Protein 3D6W (pdb70)

Sequence (214 aa):
GKSVVTLKTTDGWIPVPFSKVYLEAKDKKTYVNAEELTGTHKYSLQEFEYLLPKDSFIRCHRSFIVNVNHIKAIYPDTHSTFLLSDNGERVPVSQSYASYFRKLLGFKSVVTLKTTDGWIPVPFSKVYLEAKDKKTYVNAEELTGTHKYSLQEFEYLLPKDSFIRCHRSFIVNVNHIKAIYPDTHSTFLLSDNGERVPVSQSYASYFRKLLGFG

Foldseek 3Di:
DDFWDWFDDPPGIDTDGLLQWKWFCDPNWIWIDGNPDIGTDHDDVVVCVVVRDPLFWDDQDNTIIHGPVQFDDWAPPDPQWIWTFRVGDIDIRGSVRHVVVCVSVPD/DFWDWFADDVGIDTDGPVQWKWFDDDQWIWIDGDVDIGTDNDDPVRVVVVDDPLFWDDQDNTIIDGPVQFPDWAAPDPQWIWTFNVGDIDIRDSVRSVVVCVSVPDD

Organism: Bacillus cereus (strain ATCC 10987 / NRS 248) (NCBI:txid222523)

B-factor: mean 61.03, std 7.98, range [25.61, 90.68]

Structure (mmCIF, N/CA/C/O backbone):
data_3D6W
#
_entry.id   3D6W
#
_cell.length_a   88.784
_cell.length_b   88.784
_cell.length_c 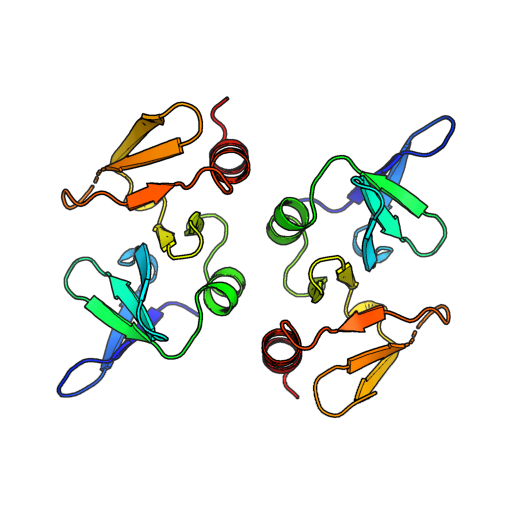  74.425
_cell.angle_alpha   90.000
_cell.angle_beta   90.000
_cell.angle_gamma   90.000
#
_symmetry.space_group_name_H-M   'P 42 2 2'
#
loop_
_entity.id
_entity.type
_entity.pdbx_description
1 polymer 'Methyl-accepting/DNA response regulator'
2 non-polymer 'MAGNESIUM ION'
3 non-polymer 1,2-ETHANEDIOL
4 non-polymer 'FORMIC ACID'
5 water water
#
loop_
_atom_site.group_PDB
_atom_site.id
_atom_site.type_symbol
_atom_site.label_atom_id
_atom_site.label_alt_id
_atom_site.label_comp_id
_atom_site.label_asym_id
_atom_site.label_entity_id
_atom_site.label_seq_id
_atom_site.pdbx_PDB_ins_code
_atom_site.Cartn_x
_atom_site.Cartn_y
_atom_site.Cartn_z
_atom_site.occupancy
_atom_site.B_iso_or_equiv
_atom_site.auth_seq_id
_atom_site.auth_comp_id
_atom_site.auth_asym_id
_atom_site.auth_atom_id
_atom_site.pdbx_PDB_model_num
ATOM 1 N N . GLY A 1 1 ? -3.414 46.102 27.734 1.00 47.41 106 GLY A N 1
ATOM 2 C CA . GLY A 1 1 ? -3.122 45.539 26.359 1.00 47.11 106 GLY A CA 1
ATOM 3 C C . GLY A 1 1 ? -4.177 45.907 25.333 1.00 47.07 106 GLY A C 1
ATOM 4 O O . GLY A 1 1 ? -4.078 46.946 24.671 1.00 46.94 106 GLY A O 1
ATOM 5 N N . LYS A 1 2 ? -5.171 45.030 25.198 1.00 46.92 107 LYS A N 1
ATOM 6 C CA . LYS A 1 2 ? -6.274 45.185 24.253 1.00 46.81 107 LYS A CA 1
ATOM 7 C C . LYS A 1 2 ? -7.559 44.609 24.888 1.00 46.36 107 LYS A C 1
ATOM 8 O O . LYS A 1 2 ? -7.467 43.735 25.759 1.00 45.55 107 LYS A O 1
ATOM 14 N N . SER A 1 3 ? -8.737 45.114 24.499 1.00 45.40 108 SER A N 1
ATOM 15 C CA . SER A 1 3 ? -9.967 44.730 25.214 1.00 45.73 108 SER A CA 1
ATOM 16 C C . SER A 1 3 ? -11.200 44.568 24.362 1.00 44.97 108 SER A C 1
ATOM 17 O O . SER A 1 3 ? -12.250 44.270 24.886 1.00 43.15 108 SER A O 1
ATOM 20 N N . VAL A 1 4 ? -11.058 44.781 23.063 1.00 46.52 109 VAL A N 1
ATOM 21 C CA . VAL A 1 4 ? -12.119 44.569 22.084 1.00 47.84 109 VAL A CA 1
ATOM 22 C C . VAL A 1 4 ? -11.586 43.824 20.877 1.00 49.90 109 VAL A C 1
ATOM 23 O O . VAL A 1 4 ? -10.415 43.942 20.536 1.00 49.02 109 VAL A O 1
ATOM 27 N N . VAL A 1 5 ? -12.464 43.017 20.284 1.00 52.98 110 VAL A N 1
ATOM 28 C CA . VAL A 1 5 ? -12.249 42.400 18.975 1.00 55.45 110 VAL A CA 1
ATOM 29 C C . VAL A 1 5 ? -13.255 43.030 17.995 1.00 56.86 110 VAL A C 1
ATOM 30 O O . VAL A 1 5 ? -14.440 43.149 18.318 1.00 57.09 110 VAL A O 1
ATOM 34 N N . THR A 1 6 ? -12.765 43.452 16.823 1.00 58.87 111 THR A N 1
ATOM 35 C CA . THR A 1 6 ? -13.605 44.066 15.788 1.00 59.55 111 THR A CA 1
ATOM 36 C C . THR A 1 6 ? -14.006 42.974 14.818 1.00 61.76 111 THR A C 1
ATOM 37 O O . THR A 1 6 ? -13.162 42.393 14.144 1.00 61.58 111 THR A O 1
ATOM 41 N N . LEU A 1 7 ? -15.294 42.628 14.861 1.00 63.99 112 LEU A N 1
ATOM 42 C CA . LEU A 1 7 ? -15.895 41.687 13.919 1.00 65.67 112 LEU A CA 1
ATOM 43 C C . LEU A 1 7 ? -16.368 42.441 12.667 1.00 66.61 112 LEU A C 1
ATOM 44 O O . LEU A 1 7 ? -16.939 43.524 12.751 1.00 67.07 112 LEU A O 1
ATOM 49 N N . LYS A 1 8 ? -16.166 41.836 11.506 1.00 68.76 113 LYS A N 1
ATOM 50 C CA . LYS A 1 8 ? -16.680 42.380 10.243 1.00 69.47 113 LYS A CA 1
ATOM 51 C C . LYS A 1 8 ? -18.103 41.907 10.060 1.00 70.09 113 LYS A C 1
ATOM 52 O O . LYS A 1 8 ? -18.347 40.694 10.082 1.00 69.59 113 LYS A O 1
ATOM 58 N N . THR A 1 9 ? -19.034 42.866 9.948 1.00 71.30 114 THR A N 1
ATOM 59 C CA . THR A 1 9 ? -20.416 42.587 9.508 1.00 72.31 114 THR A CA 1
ATOM 60 C C . THR A 1 9 ? -20.616 42.985 8.048 1.00 72.69 114 THR A C 1
ATOM 61 O O . THR A 1 9 ? -19.697 43.484 7.396 1.00 72.53 114 THR A O 1
ATOM 65 N N . THR A 1 10 ? -21.825 42.727 7.546 1.00 73.43 115 THR A N 1
ATOM 66 C CA . THR A 1 10 ? -22.161 42.914 6.126 1.00 73.47 115 THR A CA 1
ATOM 67 C C . THR A 1 10 ? -21.839 44.354 5.638 1.00 73.38 115 THR A C 1
ATOM 68 O O . THR A 1 10 ? -21.174 44.550 4.599 1.00 72.70 115 THR A O 1
ATOM 72 N N . ASP A 1 11 ? -22.248 45.341 6.434 1.00 73.21 116 ASP A N 1
ATOM 73 C CA . ASP A 1 11 ? -22.094 46.754 6.059 1.00 73.27 116 ASP A CA 1
ATOM 74 C C . ASP A 1 11 ? -20.968 47.486 6.829 1.00 73.41 116 ASP A C 1
ATOM 75 O O . ASP A 1 11 ? -20.279 48.348 6.242 1.00 73.86 116 ASP A O 1
ATOM 80 N N . GLY A 1 12 ? -20.777 47.148 8.118 1.00 72.48 117 GLY A N 1
ATOM 81 C CA . GLY A 1 12 ? -19.792 47.843 8.984 1.00 71.07 117 GLY A CA 1
ATOM 82 C C . GLY A 1 12 ? -19.007 46.880 9.851 1.00 70.00 117 GLY A C 1
ATOM 83 O O . GLY A 1 12 ? -19.016 45.682 9.595 1.00 71.63 117 GLY A O 1
ATOM 84 N N . TRP A 1 13 ? -18.304 47.400 10.853 1.00 68.05 118 TRP A N 1
ATOM 85 C CA . TRP A 1 13 ? -17.557 46.562 11.841 1.00 66.68 118 TRP A CA 1
ATOM 86 C C . TRP A 1 13 ? -18.007 46.884 13.261 1.00 65.08 118 TRP A C 1
ATOM 87 O O . TRP A 1 13 ? -18.280 48.050 13.606 1.00 64.47 118 TRP A O 1
ATOM 98 N N . ILE A 1 14 ? -18.024 45.862 14.098 1.00 63.48 119 ILE A N 1
ATOM 99 C CA . ILE A 1 14 ? -18.594 45.986 15.416 1.00 62.69 119 ILE A CA 1
ATOM 100 C C . ILE A 1 14 ? -17.526 45.612 16.442 1.00 62.71 119 ILE A C 1
ATOM 101 O O . ILE A 1 14 ? -17.085 44.463 16.481 1.00 62.94 119 ILE A O 1
ATOM 106 N N . PRO A 1 15 ? -17.055 46.604 17.238 1.00 62.46 120 PRO A N 1
ATOM 107 C CA . PRO A 1 15 ? -16.190 46.303 18.381 1.00 62.34 120 PRO A CA 1
ATOM 108 C C . PRO A 1 15 ? -16.956 45.561 19.472 1.00 62.33 120 PRO A C 1
ATOM 109 O O . PRO A 1 15 ? -18.029 45.984 19.877 1.00 62.62 120 PRO A O 1
ATOM 113 N N . VAL A 1 16 ? -16.411 44.424 19.895 1.00 62.70 121 VAL A N 1
ATOM 114 C CA . VAL A 1 16 ? -17.012 43.575 20.936 1.00 62.00 121 VAL A CA 1
ATOM 115 C C . VAL A 1 16 ? -15.947 43.416 22.050 1.00 61.36 121 VAL A C 1
ATOM 116 O O . VAL A 1 16 ? -14.801 43.160 21.741 1.00 62.57 121 VAL A O 1
ATOM 120 N N . PRO A 1 17 ? -16.306 43.598 23.322 1.00 60.41 122 PRO A N 1
ATOM 121 C CA . PRO A 1 17 ? -15.359 43.341 24.392 1.00 60.25 122 PRO A CA 1
ATOM 122 C C . PRO A 1 17 ? -14.991 41.878 24.466 1.00 59.48 122 PRO A C 1
ATOM 123 O O . PRO A 1 17 ? -15.821 41.028 24.158 1.00 60.87 122 PRO A O 1
ATOM 127 N N . PHE A 1 18 ? -13.779 41.575 24.878 1.00 59.09 123 PHE A N 1
ATOM 128 C CA . PHE A 1 18 ? -13.352 40.180 25.028 1.00 60.00 123 PHE A CA 1
ATOM 129 C C . PHE A 1 18 ? -14.331 39.371 25.874 1.00 59.66 123 PHE A C 1
ATOM 130 O O . PHE A 1 18 ? -14.580 38.201 25.601 1.00 59.27 123 PHE A O 1
ATOM 138 N N . SER A 1 19 ? -14.896 40.028 26.881 1.00 59.39 124 SER A N 1
ATOM 139 C CA . SER A 1 19 ? -15.812 39.400 27.822 1.00 59.03 124 SER A CA 1
ATOM 140 C C . SER A 1 19 ? -17.096 38.837 27.165 1.00 58.26 124 SER A C 1
ATOM 141 O O . SER A 1 19 ? -17.719 37.937 27.703 1.00 59.05 124 SER A O 1
ATOM 144 N N . LYS A 1 20 ? -17.461 39.376 26.003 1.00 57.56 125 LYS A N 1
ATOM 145 C CA . LYS A 1 20 ? -18.622 38.984 25.271 1.00 56.87 125 LYS A CA 1
ATOM 146 C C . LYS A 1 20 ? -18.322 37.990 24.151 1.00 55.79 125 LYS A C 1
ATOM 147 O O . LYS A 1 20 ? -19.242 37.475 23.489 1.00 55.89 125 LYS A O 1
ATOM 153 N N . VAL A 1 21 ? -17.050 37.681 23.943 1.00 54.46 126 VAL A N 1
ATOM 154 C CA . VAL A 1 21 ? -16.674 36.623 22.977 1.00 52.57 126 VAL A CA 1
ATOM 155 C C . VAL A 1 21 ? -16.825 35.242 23.636 1.00 50.97 126 VAL A C 1
ATOM 156 O O . VAL A 1 21 ? -16.201 34.987 24.690 1.00 52.54 126 VAL A O 1
ATOM 168 N N . TYR A 1 23 ? -16.635 32.091 21.739 1.00 47.88 128 TYR A N 1
ATOM 169 C CA . TYR A 1 23 ? -15.674 31.233 21.061 1.00 49.56 128 TYR A CA 1
ATOM 170 C C . TYR A 1 23 ? -15.268 31.816 19.681 1.00 50.94 128 TYR A C 1
ATOM 171 O O . TYR A 1 23 ? -15.856 32.791 19.174 1.00 51.25 128 TYR A O 1
ATOM 180 N N . LEU A 1 24 ? -14.183 31.287 19.141 1.00 51.88 129 LEU A N 1
ATOM 181 C CA . LEU A 1 24 ? -13.715 31.663 17.815 1.00 52.72 129 LEU A CA 1
ATOM 182 C C . LEU A 1 24 ? -13.626 30.362 17.061 1.00 55.11 129 LEU A C 1
ATOM 183 O O . LEU A 1 24 ? -13.285 29.325 17.648 1.00 55.39 129 LEU A O 1
ATOM 188 N N . GLU A 1 25 ? -13.973 30.400 15.778 1.00 57.81 130 GLU A N 1
ATOM 189 C CA . GLU A 1 25 ? -13.945 29.200 14.949 1.00 59.82 130 GLU A CA 1
ATOM 190 C C . GLU A 1 25 ? -13.242 29.431 13.614 1.00 60.44 130 GLU A C 1
ATOM 191 O O . GLU A 1 25 ? -13.604 30.367 12.875 1.00 59.87 130 GLU A O 1
ATOM 197 N N . ALA A 1 26 ? -12.258 28.568 13.317 1.00 61.72 131 ALA A N 1
ATOM 198 C CA . ALA A 1 26 ? -11.662 28.483 11.973 1.00 62.89 131 ALA A CA 1
ATOM 199 C C . ALA A 1 26 ? -12.565 27.603 11.100 1.00 65.56 131 ALA A C 1
ATOM 200 O O . ALA A 1 26 ? -12.829 26.429 11.378 1.00 65.20 131 ALA A O 1
ATOM 202 N N . LYS A 1 27 ? -13.063 28.199 10.044 1.00 69.29 132 LYS A N 1
ATOM 203 C CA . LYS A 1 27 ? -14.038 27.541 9.191 1.00 72.27 132 LYS A CA 1
ATOM 204 C C . LYS A 1 27 ? -13.991 28.167 7.813 1.00 74.02 132 LYS A C 1
ATOM 205 O O . LYS A 1 27 ? -13.931 29.384 7.675 1.00 74.45 132 LYS A O 1
ATOM 211 N N . ASP A 1 28 ? -14.003 27.317 6.792 1.00 76.84 133 ASP A N 1
ATOM 212 C CA . ASP A 1 28 ? -14.027 27.772 5.401 1.00 77.59 133 ASP A CA 1
ATOM 213 C C . ASP A 1 28 ? -12.925 28.857 5.134 1.00 77.95 133 ASP A C 1
ATOM 214 O O . ASP A 1 28 ? -13.183 29.840 4.426 1.00 78.11 133 ASP A O 1
ATOM 219 N N . LYS A 1 29 ? -11.732 28.666 5.747 1.00 77.54 134 LYS A N 1
ATOM 220 C CA . LYS A 1 29 ? -10.512 29.518 5.589 1.00 76.82 134 LYS A CA 1
ATOM 221 C C . LYS A 1 29 ? -10.553 30.922 6.239 1.00 76.10 134 LYS A C 1
ATOM 222 O O . LYS A 1 29 ? -9.676 31.767 5.982 1.00 75.77 134 LYS A O 1
ATOM 228 N N . LYS A 1 30 ? -11.545 31.145 7.103 1.00 74.77 135 LYS A N 1
ATOM 229 C CA . LYS A 1 30 ? -11.693 32.419 7.841 1.00 73.86 135 LYS A CA 1
ATOM 230 C C . LYS A 1 30 ? -11.796 32.163 9.320 1.00 70.12 135 LYS A C 1
ATOM 231 O O . LYS A 1 30 ? -12.089 31.054 9.732 1.00 69.63 135 LYS A O 1
ATOM 237 N N . THR A 1 31 ? -11.594 33.207 10.111 1.00 66.89 136 THR A N 1
ATOM 238 C CA . THR A 1 31 ? -11.893 33.163 11.549 1.00 65.08 136 THR A CA 1
ATOM 239 C C . THR A 1 31 ? -13.220 33.811 11.855 1.00 63.67 136 THR A C 1
ATOM 240 O O . THR A 1 31 ? -13.442 34.948 11.517 1.00 62.84 136 THR A O 1
ATOM 244 N N . TYR A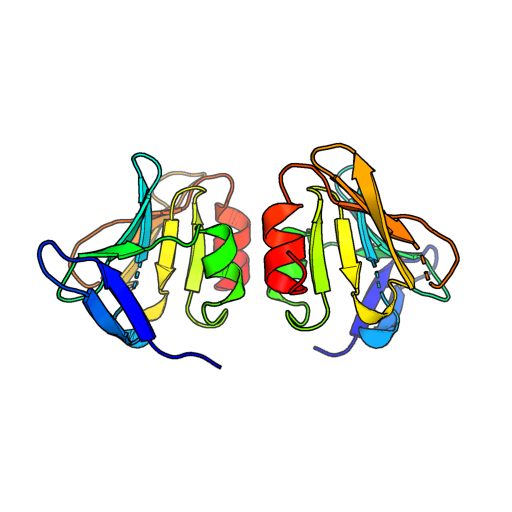 1 32 ? -14.094 33.071 12.517 1.00 62.97 137 TYR A N 1
ATOM 245 C CA . TYR A 1 32 ? -15.375 33.591 12.932 1.00 62.51 137 TYR A CA 1
ATOM 246 C C . TYR A 1 32 ? -15.293 33.820 14.416 1.00 61.62 137 TYR A C 1
ATOM 247 O O . TYR A 1 32 ? -14.985 32.920 15.157 1.00 59.82 137 TYR A O 1
ATOM 256 N N . VAL A 1 33 ? -15.552 35.053 14.816 1.00 61.66 138 VAL A N 1
ATOM 257 C CA . VAL A 1 33 ? -15.658 35.444 16.205 1.00 61.87 138 VAL A CA 1
ATOM 258 C C . VAL A 1 33 ? -17.151 35.415 16.578 1.00 62.05 138 VAL A C 1
ATOM 259 O O . VAL A 1 33 ? -17.957 36.188 16.059 1.00 61.79 138 VAL A O 1
ATOM 263 N N . ASN A 1 34 ? -17.497 34.469 17.451 1.00 62.63 139 ASN A N 1
ATOM 264 C CA . ASN A 1 34 ? -18.843 34.272 17.968 1.00 62.74 139 ASN A CA 1
ATOM 265 C C . ASN A 1 34 ? -19.034 34.955 19.334 1.00 63.11 139 ASN A C 1
ATOM 266 O O . ASN A 1 34 ? -18.592 34.446 20.374 1.00 62.77 139 ASN A O 1
ATOM 271 N N . ALA A 1 35 ? -19.694 36.106 19.302 1.00 63.82 140 ALA A N 1
ATOM 272 C CA . ALA A 1 35 ? -19.983 36.927 20.474 1.00 64.45 140 ALA A CA 1
ATOM 273 C C . ALA A 1 35 ? -21.436 36.713 20.877 1.00 66.13 140 ALA A C 1
ATOM 274 O O . ALA A 1 35 ? -22.229 36.105 20.157 1.00 65.78 140 ALA A O 1
ATOM 276 N N . GLU A 1 36 ? -21.795 37.194 22.050 1.00 68.62 141 GLU A N 1
ATOM 277 C CA . GLU A 1 36 ? -23.081 36.813 22.627 1.00 71.28 141 GLU A CA 1
ATOM 278 C C . GLU A 1 36 ? -24.264 37.179 21.727 1.00 72.31 141 GLU A C 1
ATOM 279 O O . GLU A 1 36 ? -25.229 36.416 21.623 1.00 72.56 141 GLU A O 1
ATOM 285 N N . GLU A 1 37 ? -24.176 38.350 21.095 1.00 73.72 142 GLU A N 1
ATOM 286 C CA . GLU A 1 37 ? -25.256 38.902 20.300 1.00 74.69 142 GLU A CA 1
ATOM 287 C C . GLU A 1 37 ? -24.968 38.923 18.809 1.00 73.94 142 GLU A C 1
ATOM 288 O O . GLU A 1 37 ? -25.870 39.226 18.044 1.00 74.01 142 GLU A O 1
ATOM 294 N N . LEU A 1 38 ? -23.731 38.686 18.375 1.00 73.06 143 LEU A N 1
ATOM 295 C CA . LEU A 1 38 ? -23.468 38.604 16.936 1.00 72.61 143 LEU A CA 1
ATOM 296 C C . LEU A 1 38 ? -22.227 37.794 16.586 1.00 71.39 143 LEU A C 1
ATOM 297 O O . LEU A 1 38 ? -21.450 37.416 17.461 1.00 70.69 143 LEU A O 1
ATOM 302 N N . THR A 1 39 ? -22.104 37.494 15.295 1.00 69.92 144 THR A N 1
ATOM 303 C CA . THR A 1 39 ? -20.996 36.762 14.757 1.00 69.17 144 THR A CA 1
ATOM 304 C C . THR A 1 39 ? -20.404 37.501 13.595 1.00 67.93 144 THR A C 1
ATOM 305 O O . THR A 1 39 ? -21.063 38.201 12.878 1.00 67.20 144 THR A O 1
ATOM 309 N N . GLY A 1 40 ? -19.109 37.374 13.441 1.00 67.61 145 GLY A N 1
ATOM 310 C CA . GLY A 1 40 ? -18.450 38.155 12.439 1.00 67.41 145 GLY A CA 1
ATOM 311 C C . GLY A 1 40 ? -17.090 37.590 12.170 1.00 66.88 145 GLY A C 1
ATOM 312 O O . GLY A 1 40 ? -16.639 36.670 12.816 1.00 67.02 145 GLY A O 1
ATOM 313 N N . THR A 1 41 ? -16.441 38.197 11.209 1.00 66.71 146 THR A N 1
ATOM 314 C CA . THR A 1 41 ? -15.244 37.685 10.614 1.00 66.20 146 THR A CA 1
ATOM 315 C C . THR A 1 41 ? -14.079 38.538 11.166 1.00 65.32 146 THR A C 1
ATOM 316 O O . THR A 1 41 ? -14.253 39.725 11.501 1.00 64.33 146 THR A O 1
ATOM 320 N N . HIS A 1 42 ? -12.924 37.902 11.318 1.00 64.06 147 HIS A N 1
ATOM 321 C CA . HIS A 1 42 ? -11.723 38.584 11.690 1.00 63.72 147 HIS A CA 1
ATOM 322 C C . HIS A 1 42 ? -10.599 38.078 10.825 1.00 64.21 147 HIS A C 1
ATOM 323 O O . HIS A 1 42 ? -10.583 36.908 10.461 1.00 64.45 147 HIS A O 1
ATOM 330 N N . LYS A 1 43 ? -9.637 38.948 10.534 1.00 64.61 148 LYS A N 1
ATOM 331 C CA . LYS A 1 43 ? -8.513 38.581 9.688 1.00 65.27 148 LYS A CA 1
ATOM 332 C C . LYS A 1 43 ? -7.419 37.763 10.375 1.00 64.45 148 LYS A C 1
ATOM 333 O O . LYS A 1 43 ? -6.608 37.136 9.710 1.00 64.94 148 LYS A O 1
ATOM 339 N N . TYR A 1 44 ? -7.359 37.765 11.694 1.00 64.49 149 TYR A N 1
ATOM 340 C CA . TYR A 1 44 ? -6.292 37.035 12.387 1.00 63.96 149 TYR A CA 1
ATOM 341 C C . TYR A 1 44 ? -6.623 35.581 12.476 1.00 62.69 149 TYR A C 1
ATOM 342 O O . TYR A 1 44 ? -7.781 35.206 12.512 1.00 62.31 149 TYR A O 1
ATOM 351 N N . SER A 1 45 ? -5.580 34.766 12.551 1.00 61.92 150 SER A N 1
ATOM 352 C CA . SER A 1 45 ? -5.718 33.320 12.580 1.00 61.21 150 SER A CA 1
ATOM 353 C C . SER A 1 45 ? -5.910 32.966 14.035 1.00 60.89 150 SER A C 1
ATOM 354 O O . SER A 1 45 ? -5.765 33.817 14.906 1.00 60.84 150 SER A O 1
ATOM 357 N N . LEU A 1 46 ? -6.241 31.710 14.294 1.00 60.97 151 LEU A N 1
ATOM 358 C CA . LEU A 1 46 ? -6.426 31.228 15.652 1.00 60.86 151 LEU A CA 1
ATOM 359 C C . LEU A 1 46 ? -5.108 31.226 16.395 1.00 61.40 151 LEU A C 1
ATOM 360 O O . LEU A 1 46 ? -5.046 31.396 17.627 1.00 61.30 151 LEU A O 1
ATOM 365 N N . GLN A 1 47 ? -4.037 31.061 15.632 1.00 62.21 152 GLN A N 1
ATOM 366 C CA . GLN A 1 47 ? -2.701 31.132 16.192 1.00 61.91 152 GLN A CA 1
ATOM 367 C C . GLN A 1 47 ? -2.410 32.553 16.709 1.00 61.17 152 GLN A C 1
ATOM 368 O O . GLN A 1 47 ? -1.915 32.726 17.833 1.00 59.89 152 GLN A O 1
ATOM 374 N N . GLU A 1 48 ? -2.731 33.560 15.894 1.00 61.05 153 GLU A N 1
ATOM 375 C CA . GLU A 1 48 ? -2.575 34.950 16.300 1.00 61.50 153 GLU A CA 1
ATOM 376 C C . GLU A 1 48 ? -3.455 35.319 17.491 1.00 60.76 153 GLU A C 1
ATOM 377 O O . GLU A 1 48 ? -2.986 35.927 18.458 1.00 60.41 153 GLU A O 1
ATOM 383 N N . PHE A 1 49 ? -4.719 34.943 17.442 1.00 60.08 154 PHE A N 1
ATOM 384 C CA . PHE A 1 49 ? -5.592 35.133 18.596 1.00 59.74 154 PHE A CA 1
ATOM 385 C C . PHE A 1 49 ? -5.080 34.464 19.874 1.00 59.52 154 PHE A C 1
ATOM 386 O O . PHE A 1 49 ? -5.273 34.997 20.948 1.00 59.32 154 PHE A O 1
ATOM 394 N N . GLU A 1 50 ? -4.438 33.309 19.785 1.00 59.90 155 GLU A N 1
ATOM 395 C CA . GLU A 1 50 ? -3.891 32.692 20.993 1.00 60.98 155 GLU A CA 1
ATOM 396 C C . GLU A 1 50 ? -2.847 33.566 21.696 1.00 60.69 155 GLU A C 1
ATOM 397 O O . GLU A 1 50 ? -2.687 33.525 22.913 1.00 61.09 155 GLU A O 1
ATOM 403 N N . TYR A 1 51 ? -2.100 34.319 20.908 1.00 60.43 156 TYR A N 1
ATOM 404 C CA . TYR A 1 51 ? -1.147 35.239 21.431 1.00 59.53 156 TYR A CA 1
ATOM 405 C C . TYR A 1 51 ? -1.873 36.419 22.104 1.00 58.87 156 TYR A C 1
ATOM 406 O O . TYR A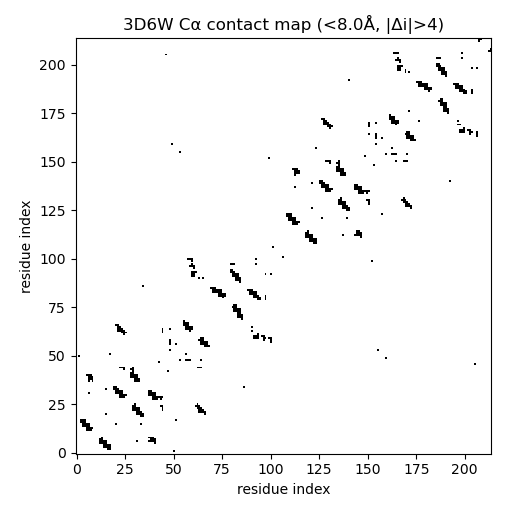 1 51 ? -1.497 36.853 23.180 1.00 57.91 156 TYR A O 1
ATOM 415 N N . LEU A 1 52 ? -2.928 36.927 21.484 1.00 59.17 157 LEU A N 1
ATOM 416 C CA . LEU A 1 52 ? -3.469 38.211 21.913 1.00 59.78 157 LEU A CA 1
ATOM 417 C C . LEU A 1 52 ? -4.591 38.163 22.951 1.00 58.88 157 LEU A C 1
ATOM 418 O O . LEU A 1 52 ? -4.808 39.121 23.689 1.00 58.40 157 LEU A O 1
ATOM 423 N N . LEU A 1 53 ? -5.255 37.025 23.034 1.00 58.60 158 LEU A N 1
ATOM 424 C CA . LEU A 1 53 ? -6.360 36.850 23.928 1.00 58.14 158 LEU A CA 1
ATOM 425 C C . LEU A 1 53 ? -5.816 36.464 25.279 1.00 58.30 158 LEU A C 1
ATOM 426 O O . LEU A 1 53 ? -4.794 35.750 25.362 1.00 58.20 158 LEU A O 1
ATOM 431 N N . PRO A 1 54 ? -6.464 36.963 26.348 1.00 58.29 159 PRO A N 1
ATOM 432 C CA . PRO A 1 54 ? -6.008 36.686 27.722 1.00 58.90 159 PRO A CA 1
ATOM 433 C C . PRO A 1 54 ? -6.029 35.202 28.076 1.00 59.86 159 PRO A C 1
ATOM 434 O O . PRO A 1 54 ? -7.042 34.531 27.929 1.00 60.64 159 PRO A O 1
ATOM 438 N N . LYS A 1 55 ? -4.902 34.698 28.537 1.00 61.50 160 LYS A N 1
ATOM 439 C CA . LYS A 1 55 ? -4.705 33.267 28.684 1.00 63.14 160 LYS A CA 1
ATOM 440 C C . LYS A 1 55 ? -5.491 32.742 29.909 1.00 62.48 160 LYS A C 1
ATOM 441 O O . LYS A 1 55 ? -5.724 31.537 30.039 1.00 62.64 160 LYS A O 1
ATOM 447 N N . ASP A 1 56 ? -5.972 33.653 30.754 1.00 62.23 161 ASP A N 1
ATOM 448 C CA . ASP A 1 56 ? -6.820 33.272 31.900 1.00 62.66 161 ASP A CA 1
ATOM 449 C C . ASP A 1 56 ? -8.286 32.924 31.528 1.00 62.28 161 ASP A C 1
ATOM 450 O O . ASP A 1 56 ? -9.004 32.312 32.320 1.00 62.43 161 ASP A O 1
ATOM 455 N N . SER A 1 57 ? -8.701 33.304 30.319 1.00 61.57 162 SER A N 1
ATOM 456 C CA . SER A 1 57 ? -10.084 33.188 29.870 1.00 60.88 162 SER A CA 1
ATOM 457 C C . SER A 1 57 ? -10.259 32.343 28.635 1.00 59.81 162 SER A C 1
ATOM 458 O O . SER A 1 57 ? -11.243 31.649 28.501 1.00 59.87 162 SER A O 1
ATOM 461 N N . PHE A 1 58 ? -9.303 32.437 27.722 1.00 59.09 163 PHE A N 1
ATOM 462 C CA . PHE A 1 58 ? -9.379 31.813 26.399 1.00 58.06 163 PHE A CA 1
ATOM 463 C C . PHE A 1 58 ? -8.452 30.610 26.317 1.00 57.54 163 PHE A C 1
ATOM 464 O O . PHE A 1 58 ? -7.371 30.640 26.831 1.00 56.74 163 PHE A O 1
ATOM 472 N N . ILE A 1 59 ? -8.926 29.516 25.717 1.00 58.38 164 ILE A N 1
ATOM 473 C CA . ILE A 1 59 ? -8.101 28.330 25.484 1.00 58.40 164 ILE A CA 1
ATOM 474 C C . ILE A 1 59 ? -8.378 27.708 24.119 1.00 57.04 164 ILE A C 1
ATOM 475 O O . ILE A 1 59 ? -9.503 27.433 23.783 1.00 57.12 164 ILE A O 1
ATOM 480 N N . ARG A 1 60 ? -7.331 27.507 23.334 1.00 56.09 165 ARG A N 1
ATOM 481 C CA . ARG A 1 60 ? -7.365 26.596 22.210 1.00 55.43 165 ARG A CA 1
ATOM 482 C C . ARG A 1 60 ? -7.704 25.167 22.655 1.00 55.43 165 ARG A C 1
ATOM 483 O O . ARG A 1 60 ? -6.964 24.531 23.401 1.00 54.84 165 ARG A O 1
ATOM 491 N N . CYS A 1 61 ? -8.839 24.669 22.157 1.00 55.76 166 CYS A N 1
ATOM 492 C CA . CYS A 1 61 ? -9.343 23.361 22.541 1.00 55.48 166 CYS A CA 1
ATOM 493 C C . CYS A 1 61 ? -9.510 22.395 21.380 1.00 55.23 166 CYS A C 1
ATOM 494 O O . CYS A 1 61 ? -9.906 21.259 21.574 1.00 55.26 166 CYS A O 1
ATOM 497 N N . HIS A 1 62 ? -9.165 22.841 20.182 1.00 55.99 167 HIS A N 1
ATOM 498 C CA . HIS A 1 62 ? -9.402 22.100 18.952 1.00 56.21 167 HIS A CA 1
ATOM 499 C C . HIS A 1 62 ? -8.646 22.898 17.909 1.00 56.71 167 HIS A C 1
ATOM 500 O O . HIS A 1 62 ? -8.516 24.087 18.073 1.00 56.13 167 HIS A O 1
ATOM 507 N N . ARG A 1 63 ? -8.158 22.257 16.842 1.00 58.44 168 ARG A N 1
ATOM 508 C CA . ARG A 1 63 ? -7.437 22.946 15.749 1.00 59.37 168 ARG A CA 1
ATOM 509 C C . ARG A 1 63 ? -8.257 24.034 15.090 1.00 58.79 168 ARG A C 1
ATOM 510 O O . ARG A 1 63 ? -7.709 24.907 14.434 1.00 59.46 168 ARG A O 1
ATOM 518 N N . SER A 1 64 ? -9.564 23.969 15.261 1.00 58.15 169 SER A N 1
ATOM 519 C CA . SER A 1 64 ? -10.502 24.915 14.654 1.00 58.67 169 SER A CA 1
ATOM 520 C C . SER A 1 64 ? -11.241 25.837 15.662 1.00 58.50 169 SER A C 1
ATOM 521 O O . SER A 1 64 ? -12.032 26.676 15.231 1.00 59.59 169 SER A O 1
ATOM 524 N N . PHE A 1 65 ? -10.976 25.713 16.971 1.00 58.22 170 PHE A N 1
ATOM 525 C CA . PHE A 1 65 ? -11.703 26.480 18.006 1.00 58.03 170 PHE A CA 1
ATOM 526 C C . PHE A 1 65 ? -10.839 27.041 19.093 1.00 56.70 170 PHE A C 1
ATOM 527 O O . PHE A 1 65 ? -9.964 26.344 19.638 1.00 56.67 170 PHE A O 1
ATOM 535 N N . ILE A 1 66 ? -11.110 28.306 19.428 1.00 55.10 171 ILE A N 1
ATOM 536 C CA . ILE A 1 66 ? -10.716 28.874 20.707 1.00 53.34 171 ILE A CA 1
ATOM 537 C C . ILE A 1 66 ? -12.004 29.164 21.526 1.00 53.38 171 ILE A C 1
ATOM 538 O O . ILE A 1 66 ? -12.942 29.786 21.037 1.00 51.87 171 ILE A O 1
ATOM 543 N N . VAL A 1 67 ? -12.046 28.673 22.766 1.00 53.17 172 VAL A N 1
ATOM 544 C CA . VAL A 1 67 ? -13.202 28.885 23.634 1.00 53.52 172 VAL A CA 1
ATOM 545 C C . VAL A 1 67 ? -12.893 29.890 24.778 1.00 53.87 172 VAL A C 1
ATOM 546 O O . VAL A 1 67 ? -11.735 29.980 25.302 1.00 54.47 172 VAL A O 1
ATOM 550 N N . ASN A 1 68 ? -13.909 30.652 25.159 1.00 53.60 173 ASN A N 1
ATOM 551 C CA . ASN A 1 68 ? -13.868 31.466 26.397 1.00 54.29 173 ASN A CA 1
ATOM 552 C C . ASN A 1 68 ? -14.450 30.636 27.529 1.00 54.17 173 ASN A C 1
ATOM 553 O O . ASN A 1 68 ? -15.636 30.364 27.539 1.00 53.52 173 ASN A O 1
ATOM 558 N N . VAL A 1 69 ? -13.618 30.273 28.499 1.00 54.85 174 VAL A N 1
ATOM 559 C CA . VAL A 1 69 ? -14.043 29.415 29.612 1.00 55.43 174 VAL A CA 1
ATOM 560 C C . VAL A 1 69 ? -15.141 30.083 30.436 1.00 56.62 174 VAL A C 1
ATOM 561 O O . VAL A 1 69 ? -15.870 29.393 31.166 1.00 58.19 174 VAL A O 1
ATOM 565 N N . ASN A 1 70 ? -15.299 31.407 30.314 1.00 56.08 175 ASN A N 1
ATOM 566 C CA . ASN A 1 70 ? -16.347 32.088 31.060 1.00 56.16 175 ASN A CA 1
ATOM 567 C C . ASN A 1 70 ? -17.726 31.956 30.477 1.00 56.59 175 ASN A C 1
ATOM 568 O O . ASN A 1 70 ? -18.711 32.302 31.130 1.00 56.78 175 ASN A O 1
ATOM 573 N N . HIS A 1 71 ? -17.804 31.474 29.237 1.00 57.27 176 HIS A N 1
ATOM 574 C CA . HIS A 1 71 ? -19.077 31.130 28.622 1.00 56.72 176 HIS A CA 1
ATOM 575 C C . HIS A 1 71 ? -19.350 29.661 28.597 1.00 56.36 176 HIS A C 1
ATOM 576 O O . HIS A 1 71 ? -20.37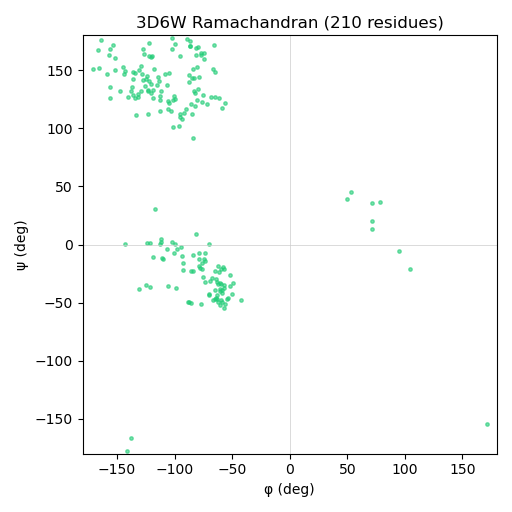4 29.254 28.104 1.00 57.18 176 HIS A O 1
ATOM 583 N N . ILE A 1 72 ? -18.467 28.856 29.160 1.00 56.78 177 ILE A N 1
ATOM 584 C CA . ILE A 1 72 ? -18.715 27.416 29.278 1.00 57.01 177 ILE A CA 1
ATOM 585 C C . ILE A 1 72 ? -19.716 27.212 30.391 1.00 58.60 177 ILE A C 1
ATOM 586 O O . ILE A 1 72 ? -19.519 27.704 31.521 1.00 59.44 177 ILE A O 1
ATOM 591 N N . LYS A 1 73 ? -20.772 26.466 30.084 1.00 59.67 178 LYS A N 1
ATOM 592 C CA . LYS A 1 73 ? -21.706 26.041 31.113 1.00 61.42 178 LYS A CA 1
ATOM 593 C C . LYS A 1 73 ? -21.262 24.704 31.775 1.00 60.69 178 LYS A C 1
ATOM 594 O O . LYS A 1 73 ? -21.191 24.623 33.016 1.00 61.22 178 LYS A O 1
ATOM 600 N N . ALA A 1 74 ? -20.935 23.699 30.963 1.00 59.58 179 ALA A N 1
ATOM 601 C CA . ALA A 1 74 ? -20.549 22.375 31.470 1.00 59.98 179 ALA A CA 1
ATOM 602 C C . ALA A 1 74 ? -19.606 21.709 30.482 1.00 59.82 179 ALA A C 1
ATOM 603 O O . ALA A 1 74 ? -19.678 21.978 29.271 1.00 59.65 179 ALA A O 1
ATOM 605 N N . ILE A 1 75 ? -18.718 20.867 31.024 1.00 59.52 180 ILE A N 1
ATOM 606 C CA . ILE A 1 75 ? -17.764 20.066 30.280 1.00 60.03 180 ILE A CA 1
ATOM 607 C C . ILE A 1 75 ? -18.177 18.592 30.458 1.00 60.42 180 ILE A C 1
ATOM 608 O O . ILE A 1 75 ? -18.284 18.096 31.585 1.00 59.74 180 ILE A O 1
ATOM 613 N N . TYR A 1 76 ? -18.381 17.912 29.331 1.00 61.43 181 TYR A N 1
ATOM 614 C CA . TYR A 1 76 ? -18.799 16.505 29.281 1.00 62.33 181 TYR A CA 1
ATOM 615 C C . TYR A 1 76 ? -17.750 15.657 28.663 1.00 62.77 181 TYR A C 1
ATOM 616 O O . TYR A 1 76 ? -17.159 16.044 27.674 1.00 61.86 181 TYR A O 1
ATOM 625 N N . PRO A 1 77 ? -17.504 14.483 29.243 1.00 64.19 182 PRO A N 1
ATOM 626 C CA . PRO A 1 77 ? -16.632 13.542 28.528 1.00 65.35 182 PRO A CA 1
ATOM 627 C C . PRO A 1 77 ? -17.478 12.787 27.532 1.00 65.44 182 PRO A C 1
ATOM 628 O O . PRO A 1 77 ? -18.058 11.803 27.890 1.00 65.52 182 PRO A O 1
ATOM 632 N N . ASP A 1 78 ? -17.579 13.279 26.304 1.00 66.55 183 ASP A N 1
ATOM 633 C CA . ASP A 1 78 ? -18.605 12.768 25.363 1.00 67.46 183 ASP A CA 1
ATOM 634 C C . ASP A 1 78 ? -18.200 11.397 24.815 1.00 68.08 183 ASP A C 1
ATOM 635 O O . ASP A 1 78 ? -19.042 10.591 24.469 1.00 67.98 183 ASP A O 1
ATOM 640 N N . THR A 1 79 ? -16.891 11.169 24.769 1.00 69.38 184 THR A N 1
ATOM 641 C CA . THR A 1 79 ? -16.302 9.900 24.417 1.00 69.80 184 THR A CA 1
ATOM 642 C C . THR A 1 79 ? -15.089 9.708 25.342 1.00 71.24 184 THR A C 1
ATOM 643 O O . THR A 1 79 ? -14.815 10.525 26.225 1.00 71.66 184 THR A O 1
ATOM 647 N N . HIS A 1 80 ? -14.357 8.624 25.156 1.00 72.15 185 HIS A N 1
ATOM 648 C CA . HIS A 1 80 ? -13.262 8.321 26.067 1.00 72.09 185 HIS A CA 1
ATOM 649 C C . HIS A 1 80 ? -12.036 9.199 25.796 1.00 71.66 185 HIS A C 1
ATOM 650 O O . HIS A 1 80 ? -11.197 9.380 26.680 1.00 71.54 185 HIS A O 1
ATOM 657 N N . SER A 1 81 ? -11.942 9.770 24.582 1.00 70.35 186 SER A N 1
ATOM 658 C CA . SER A 1 81 ? -10.762 10.594 24.179 1.00 68.31 186 SER A CA 1
ATOM 659 C C . SER A 1 81 ? -11.008 12.131 24.030 1.00 66.70 186 SER A C 1
ATOM 660 O O . SER A 1 81 ? -10.070 12.889 23.928 1.00 65.88 186 SER A O 1
ATOM 663 N N . THR A 1 82 ? -12.264 12.568 24.023 1.00 65.31 187 THR A N 1
ATOM 664 C CA . THR A 1 82 ? -12.635 13.963 23.752 1.00 63.25 187 THR A CA 1
ATOM 665 C C . THR A 1 82 ? -13.548 14.516 24.859 1.00 62.65 187 THR A C 1
ATOM 666 O O . THR A 1 82 ? -14.080 13.751 25.698 1.00 62.99 187 THR A O 1
ATOM 670 N N . PHE A 1 83 ? -13.745 15.848 24.839 1.00 60.99 188 PHE A N 1
ATOM 671 C CA . PHE A 1 83 ? -14.822 16.516 25.603 1.00 58.92 188 PHE A CA 1
ATOM 672 C C . PHE A 1 83 ? -15.751 17.254 24.670 1.00 56.16 188 PHE A C 1
ATOM 673 O O . PHE A 1 83 ? -15.435 17.547 23.530 1.00 54.69 188 PHE A O 1
ATOM 681 N N . LEU A 1 84 ? -16.918 17.556 25.185 1.00 53.95 189 LEU A N 1
ATOM 682 C CA . LEU A 1 84 ? -17.848 18.373 24.479 1.00 53.17 189 LEU A CA 1
ATOM 683 C C . LEU A 1 84 ? -18.238 19.442 25.469 1.00 51.78 189 LEU A C 1
ATOM 684 O O . LEU A 1 84 ? -18.518 19.129 26.641 1.00 52.43 189 LEU A O 1
ATOM 689 N N . LEU A 1 85 ? -18.202 20.699 25.019 1.00 49.78 190 LEU A N 1
ATOM 690 C CA . LEU A 1 85 ? -18.481 21.845 25.874 1.00 47.93 190 LEU A CA 1
ATOM 691 C C . LEU A 1 85 ? -19.883 22.320 25.598 1.00 47.39 190 LEU A C 1
ATOM 692 O O . LEU A 1 85 ? -20.253 22.639 24.491 1.00 46.54 190 LEU A O 1
ATOM 697 N N . SER A 1 86 ? -20.664 22.376 26.648 1.00 47.97 191 SER A N 1
ATOM 698 C CA . SER A 1 86 ? -21.970 23.000 26.640 1.00 48.07 191 SER A CA 1
ATOM 699 C C . SER A 1 86 ? -21.781 24.472 26.939 1.00 45.91 191 SER A C 1
ATOM 700 O O . SER A 1 86 ? -21.316 24.814 28.027 1.00 45.30 191 SER A O 1
ATOM 711 N N . ASP A 1 88 ? -23.161 28.530 27.421 1.00 45.01 193 ASP A N 1
ATOM 712 C CA . ASP A 1 88 ? -24.228 29.167 28.115 1.00 46.81 193 ASP A CA 1
ATOM 713 C C . ASP A 1 88 ? -25.432 29.481 27.224 1.00 47.90 193 ASP A C 1
ATOM 714 O O . ASP A 1 88 ? -26.553 29.445 27.691 1.00 49.37 193 ASP A O 1
ATOM 719 N N . ASN A 1 89 ? -25.211 29.867 25.973 1.00 48.07 194 ASN A N 1
ATOM 720 C CA . ASN A 1 89 ? -26.304 30.126 25.034 1.00 47.90 194 ASN A CA 1
ATOM 721 C C . ASN A 1 89 ? -26.907 28.853 24.347 1.00 49.95 194 ASN A C 1
ATOM 722 O O . ASN A 1 89 ? -27.642 28.968 23.413 1.00 50.38 194 ASN A O 1
ATOM 727 N N . GLY A 1 90 ? -26.542 27.654 24.776 1.00 53.52 195 GLY A N 1
ATOM 728 C CA . GLY A 1 90 ? -27.030 26.399 24.204 1.00 54.20 195 GLY A CA 1
ATOM 729 C C . GLY A 1 90 ? -26.150 25.776 23.133 1.00 56.18 195 GLY A C 1
ATOM 730 O O . GLY A 1 90 ? -26.474 24.680 22.628 1.00 57.36 195 GLY A O 1
ATOM 731 N N . GLU A 1 91 ? -25.073 26.457 22.720 1.00 56.93 196 GLU A N 1
ATOM 732 C CA . GLU A 1 91 ? -24.254 25.886 21.631 1.00 56.95 196 GLU A CA 1
ATOM 733 C C . GLU A 1 91 ? -23.350 24.827 22.213 1.00 57.61 196 GLU A C 1
ATOM 734 O O . GLU A 1 91 ? -23.290 24.685 23.431 1.00 58.02 196 GLU A O 1
ATOM 740 N N . ARG A 1 92 ? -22.6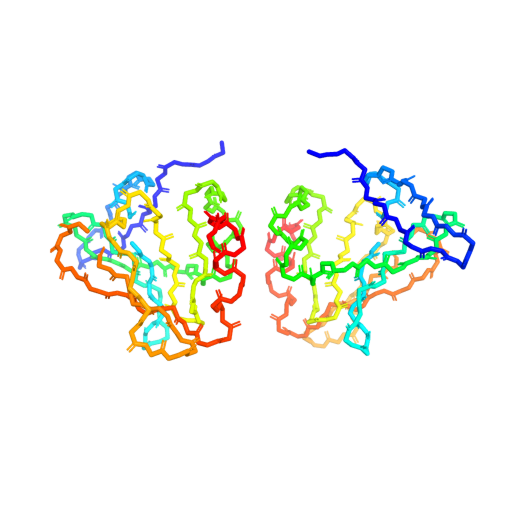87 24.057 21.356 1.00 57.41 197 ARG A N 1
ATOM 741 C CA . ARG A 1 92 ? -21.666 23.125 21.835 1.00 57.56 197 ARG A CA 1
ATOM 742 C C . ARG A 1 92 ? -20.394 23.313 21.051 1.00 56.61 197 ARG A C 1
ATOM 743 O O . ARG A 1 92 ? -20.410 23.760 19.911 1.00 55.30 197 ARG A O 1
ATOM 751 N N . VAL A 1 93 ? -19.289 22.972 21.689 1.00 57.11 198 VAL A N 1
ATOM 752 C CA . VAL A 1 93 ? -17.965 23.112 21.087 1.00 57.84 198 VAL A CA 1
ATOM 753 C C . VAL A 1 93 ? -17.180 21.874 21.437 1.00 58.17 198 VAL A C 1
ATOM 754 O O . VAL A 1 93 ? -17.187 21.457 22.599 1.00 58.56 198 VAL A O 1
ATOM 758 N N . PRO A 1 94 ? -16.515 21.252 20.444 1.00 58.02 199 PRO A N 1
ATOM 759 C CA . PRO A 1 94 ? -15.689 20.114 20.763 1.00 57.04 199 PRO A CA 1
ATOM 760 C C . PRO A 1 94 ? -14.266 20.415 21.276 1.00 56.72 199 PRO A C 1
ATOM 761 O O . PRO A 1 94 ? -13.595 21.314 20.812 1.00 55.21 199 PRO A O 1
ATOM 765 N N . VAL A 1 95 ? -13.806 19.590 22.216 1.00 57.49 200 VAL A N 1
ATOM 766 C CA . VAL A 1 95 ? -12.400 19.496 22.558 1.00 57.43 200 VAL A CA 1
ATOM 767 C C . VAL A 1 95 ? -11.897 18.200 21.906 1.00 57.84 200 VAL A C 1
ATOM 768 O O . VAL A 1 95 ? -12.341 17.103 22.256 1.00 58.08 200 VAL A O 1
ATOM 772 N N . SER A 1 96 ? -10.987 18.327 20.944 1.00 58.18 201 SER A N 1
ATOM 773 C CA . SER A 1 96 ? -10.524 17.194 20.222 1.00 57.67 201 SER A CA 1
ATOM 774 C C . SER A 1 96 ? -9.576 16.357 21.065 1.00 59.98 201 SER A C 1
ATOM 775 O O . SER A 1 96 ? -9.000 16.821 22.069 1.00 61.04 201 SER A O 1
ATOM 778 N N . GLN A 1 97 ? -9.437 15.100 20.663 1.00 62.13 202 GLN A N 1
ATOM 779 C CA . GLN A 1 97 ? -8.498 14.165 21.247 1.00 63.68 202 GLN A CA 1
ATOM 780 C C . GLN A 1 97 ? -7.093 14.711 21.379 1.00 63.20 202 GLN A C 1
ATOM 781 O O . GLN A 1 97 ? -6.396 14.355 22.310 1.00 63.88 202 GLN A O 1
ATOM 787 N N . SER A 1 98 ? -6.677 15.555 20.444 1.00 62.68 203 SER A N 1
ATOM 788 C CA . SER A 1 98 ? -5.321 15.990 20.399 1.00 62.54 203 SER A CA 1
ATOM 789 C C . SER A 1 98 ? -5.065 17.182 21.349 1.00 62.49 203 SER A C 1
ATOM 790 O O . SER A 1 98 ? -3.925 17.399 21.797 1.00 63.19 203 SER A O 1
ATOM 793 N N . TYR A 1 99 ? -6.130 17.908 21.684 1.00 61.58 204 TYR A N 1
ATOM 794 C CA . TYR A 1 99 ? -6.099 18.982 22.674 1.00 60.92 204 TYR A CA 1
ATOM 795 C C . TYR A 1 99 ? -6.635 18.599 24.064 1.00 60.08 204 TYR A C 1
ATOM 796 O O . TYR A 1 99 ? -6.529 19.379 25.015 1.00 60.11 204 TYR A O 1
ATOM 805 N N . ALA A 1 100 ? -7.203 17.414 24.189 1.00 59.50 205 ALA A N 1
ATOM 806 C CA . ALA A 1 100 ? -7.931 17.070 25.399 1.00 59.34 205 ALA A CA 1
ATOM 807 C C . ALA A 1 100 ? -7.050 17.117 26.668 1.00 59.43 205 ALA A C 1
ATOM 808 O O . ALA A 1 100 ? -7.522 17.572 27.707 1.00 58.27 205 ALA A O 1
ATOM 810 N N . SER A 1 101 ? -5.774 16.692 26.594 1.00 60.28 206 SER A N 1
ATOM 811 C CA . SER A 1 101 ? -4.890 16.751 27.798 1.00 60.88 206 SER A CA 1
ATOM 812 C C . SER A 1 101 ? -4.494 18.138 28.204 1.00 60.03 206 SER A C 1
ATOM 813 O O . SER A 1 101 ? -4.503 18.456 29.387 1.00 60.35 206 SER A O 1
ATOM 816 N N . TYR A 1 102 ? -4.134 18.944 27.213 1.00 59.68 207 TYR A N 1
ATOM 817 C CA . TYR A 1 102 ? -3.797 20.350 27.403 1.00 59.73 207 TYR A CA 1
ATOM 818 C C . TYR A 1 102 ? -5.014 21.030 27.984 1.00 59.63 207 TYR A C 1
ATOM 819 O O . TYR A 1 102 ? -4.918 21.703 28.992 1.00 59.77 207 TYR A O 1
ATOM 828 N N . PHE A 1 103 ? -6.186 20.787 27.401 1.00 58.87 208 PHE A N 1
ATOM 829 C CA . PHE A 1 103 ? -7.393 21.423 27.906 1.00 58.44 208 PHE A CA 1
ATOM 830 C C . PHE A 1 103 ? -7.610 21.102 29.395 1.00 58.43 208 PHE A C 1
ATOM 831 O O . PHE A 1 103 ? -7.761 21.995 30.191 1.00 57.76 208 PHE A O 1
ATOM 839 N N . ARG A 1 104 ? -7.637 19.834 29.774 1.00 59.22 209 ARG A N 1
ATOM 840 C CA . ARG A 1 104 ? -7.950 19.494 31.162 1.00 60.00 209 ARG A CA 1
ATOM 841 C C . ARG A 1 104 ? -6.859 19.893 32.152 1.00 60.47 209 ARG A C 1
ATOM 842 O O . ARG A 1 104 ? -7.148 20.233 33.297 1.00 59.73 209 ARG A O 1
ATOM 850 N N . LYS A 1 105 ? -5.604 19.865 31.698 1.00 62.10 210 LYS A N 1
ATOM 851 C CA . LYS A 1 105 ? -4.470 20.312 32.517 1.00 63.34 210 LYS A CA 1
ATOM 852 C C . LYS A 1 105 ? -4.582 21.811 32.887 1.00 62.97 210 LYS A C 1
ATOM 853 O O . LYS A 1 105 ? -4.444 22.184 34.047 1.00 62.68 210 LYS A O 1
ATOM 859 N N . LEU A 1 106 ? -4.834 22.641 31.883 1.00 62.79 211 LEU A N 1
ATOM 860 C CA . LEU A 1 106 ? -4.997 24.068 32.057 1.00 63.04 211 LEU A CA 1
ATOM 861 C C . LEU A 1 106 ? -6.188 24.423 32.910 1.00 62.22 211 LEU A C 1
ATOM 862 O O . LEU A 1 106 ? -6.162 25.437 33.602 1.00 62.09 211 LEU A O 1
ATOM 867 N N . LEU A 1 107 ? -7.233 23.619 32.843 1.00 61.85 212 LEU A N 1
ATOM 868 C CA . LEU A 1 107 ? -8.463 23.878 33.588 1.00 61.64 212 LEU A CA 1
ATOM 869 C C . LEU A 1 107 ? -8.471 23.158 34.946 1.00 60.91 212 LEU A C 1
ATOM 870 O O . LEU A 1 107 ? -9.338 23.387 35.776 1.00 60.53 212 LEU A O 1
ATOM 875 N N . GLY A 1 108 ? -7.511 22.273 35.159 1.00 61.07 213 GLY A N 1
ATOM 876 C CA . GLY A 1 108 ? -7.292 21.663 36.452 1.00 61.13 213 GLY A CA 1
ATOM 877 C C . GLY A 1 108 ? -8.218 20.536 36.869 1.00 61.63 213 GLY A C 1
ATOM 878 O O . GLY A 1 108 ? -8.499 20.447 38.068 1.00 62.09 213 GLY A O 1
ATOM 879 N N . PHE A 1 109 ? -8.649 19.662 35.931 1.00 60.70 214 PHE A N 1
ATOM 880 C CA . PHE A 1 109 ? -9.548 18.522 36.261 1.00 60.08 214 PHE A CA 1
ATOM 881 C C . PHE A 1 109 ? -9.140 17.140 35.727 1.00 59.62 214 PHE A C 1
ATOM 882 O O . PHE A 1 109 ? -8.160 17.063 34.987 1.00 61.02 214 PHE A O 1
ATOM 890 N N . LYS B 1 2 ? 4.997 32.267 38.195 1.00 46.68 107 LYS B N 1
ATOM 891 C CA . LYS B 1 2 ? 6.289 31.463 38.194 1.00 47.45 107 LYS B CA 1
ATOM 892 C C . LYS B 1 2 ? 7.493 32.313 37.724 1.00 47.11 107 LYS B C 1
ATOM 893 O O . LYS B 1 2 ? 7.330 33.272 36.997 1.00 47.69 107 LYS B O 1
ATOM 899 N N . SER B 1 3 ? 8.692 31.938 38.140 1.00 46.65 108 SER B N 1
ATOM 900 C CA . SER B 1 3 ? 9.885 32.795 38.041 1.00 46.70 108 SER B CA 1
ATOM 901 C C . SER B 1 3 ? 11.049 32.009 37.416 1.00 46.16 108 SER B C 1
ATOM 902 O O . SER B 1 3 ? 11.832 32.523 36.633 1.00 44.91 108 SER B O 1
ATOM 905 N N . VAL B 1 4 ? 11.134 30.746 37.798 1.00 46.92 109 VAL B N 1
ATOM 906 C CA . VAL B 1 4 ? 12.170 29.826 37.374 1.00 48.42 109 VAL B CA 1
ATOM 907 C C . VAL B 1 4 ? 11.560 28.621 36.665 1.00 49.31 109 VAL B C 1
ATOM 908 O O . VAL B 1 4 ? 10.366 28.374 36.773 1.00 49.26 109 VAL B O 1
ATOM 912 N N . VAL B 1 5 ? 12.383 27.912 35.907 1.00 51.71 110 VAL B N 1
ATOM 913 C CA . VAL B 1 5 ? 12.040 26.615 35.328 1.00 53.84 110 VAL B CA 1
ATOM 914 C C . VAL B 1 5 ? 13.064 25.607 35.860 1.00 55.92 110 VAL B C 1
ATOM 915 O O . VAL B 1 5 ? 14.242 25.862 35.851 1.00 56.37 110 VAL B O 1
ATOM 919 N N . THR B 1 6 ? 12.597 24.477 36.380 1.00 58.76 111 THR B N 1
ATOM 920 C CA . THR B 1 6 ? 13.466 23.463 36.989 1.00 59.59 111 THR B CA 1
ATOM 921 C C . THR B 1 6 ? 13.854 22.389 35.960 1.00 61.84 111 THR B C 1
ATOM 922 O O . THR B 1 6 ? 13.000 21.575 35.516 1.00 63.60 111 THR B O 1
ATOM 926 N N . LEU B 1 7 ? 15.123 22.441 35.544 1.00 63.32 112 LEU B N 1
ATOM 927 C CA . LEU B 1 7 ? 15.719 21.496 34.573 1.00 64.80 112 LEU B CA 1
ATOM 928 C C . LEU B 1 7 ? 16.173 20.220 35.302 1.00 66.15 112 LEU B C 1
ATOM 929 O O . LEU B 1 7 ? 16.856 20.313 36.332 1.00 66.78 112 LEU B O 1
ATOM 934 N N . LYS B 1 8 ? 15.808 19.060 34.744 1.00 66.92 113 LYS B N 1
ATOM 935 C CA . LYS B 1 8 ? 16.280 17.761 35.222 1.00 67.77 113 LYS B CA 1
ATOM 936 C C . LYS B 1 8 ? 17.678 17.467 34.714 1.00 69.52 113 LYS B C 1
ATOM 937 O O . LYS B 1 8 ? 17.972 17.599 33.507 1.00 69.13 113 LYS B O 1
ATOM 943 N N . THR B 1 9 ? 18.496 17.016 35.654 1.00 70.97 114 THR B N 1
ATOM 944 C CA . THR B 1 9 ? 19.911 16.745 35.488 1.00 72.97 114 THR B CA 1
ATOM 945 C C . THR B 1 9 ? 20.184 15.277 35.844 1.00 73.90 114 THR B C 1
ATOM 946 O O . THR B 1 9 ? 19.285 14.553 36.275 1.00 74.73 114 THR B O 1
ATOM 950 N N . THR B 1 10 ? 21.406 14.812 35.630 1.00 75.56 115 THR B N 1
ATOM 951 C CA . THR B 1 10 ? 21.744 13.428 35.980 1.00 76.16 115 THR B CA 1
ATOM 952 C C . THR B 1 10 ? 21.666 13.133 37.502 1.00 76.55 115 THR B C 1
ATOM 953 O O . THR B 1 10 ? 21.074 12.121 37.880 1.00 77.49 115 THR B O 1
ATOM 957 N N . ASP B 1 11 ? 22.210 13.985 38.380 1.00 76.29 116 ASP B N 1
ATOM 958 C CA . ASP B 1 11 ? 22.085 13.710 39.851 1.00 75.86 116 ASP B CA 1
ATOM 959 C C . ASP B 1 11 ? 20.893 14.398 40.561 1.00 75.50 116 ASP B C 1
ATOM 960 O O . ASP B 1 11 ? 20.692 14.180 41.784 1.00 75.10 116 ASP B O 1
ATOM 965 N N . GLY B 1 12 ? 20.117 15.199 39.812 1.00 74.44 117 GLY B N 1
ATOM 966 C CA . GLY B 1 12 ? 19.140 16.128 40.403 1.00 73.36 117 GLY B CA 1
ATOM 967 C C . GLY B 1 12 ? 18.468 17.134 39.452 1.00 72.39 117 GLY B C 1
ATOM 968 O O . GLY B 1 12 ? 18.330 16.875 38.274 1.00 72.69 117 GLY B O 1
ATOM 969 N N . TRP B 1 13 ? 18.031 18.265 39.996 1.00 70.39 118 TRP B N 1
ATOM 970 C CA . TRP B 1 13 ? 17.240 19.255 39.271 1.00 69.40 118 TRP B CA 1
ATOM 971 C C . TRP B 1 13 ? 17.870 20.611 39.513 1.00 68.40 118 TRP B C 1
ATOM 972 O O . TRP B 1 13 ? 18.465 20.827 40.565 1.00 68.17 118 TRP B O 1
ATOM 983 N N . ILE B 1 14 ? 17.748 21.517 38.546 1.00 66.40 119 ILE B N 1
ATOM 984 C CA . ILE B 1 14 ? 18.359 22.859 38.663 1.00 65.95 119 ILE B CA 1
ATOM 985 C C . ILE B 1 14 ? 17.354 23.953 38.248 1.00 64.19 119 ILE B C 1
ATOM 986 O O . ILE B 1 14 ? 17.004 24.026 37.086 1.00 63.31 119 ILE B O 1
ATOM 991 N N . PRO B 1 15 ? 16.886 24.776 39.206 1.00 62.96 120 PRO B N 1
ATOM 992 C CA . PRO B 1 15 ? 16.082 25.946 38.909 1.00 62.88 120 PRO B CA 1
ATOM 993 C C . PRO B 1 15 ? 16.872 26.978 38.130 1.00 62.00 120 PRO B C 1
ATOM 994 O O . PRO B 1 15 ? 17.971 27.346 38.521 1.00 61.96 120 PRO B O 1
ATOM 998 N N . VAL B 1 16 ? 16.319 27.409 37.008 1.00 61.47 121 VAL B N 1
ATOM 999 C CA . VAL B 1 16 ? 16.924 28.422 36.168 1.00 60.29 121 VAL B CA 1
ATOM 1000 C C . VAL B 1 16 ? 15.895 29.541 36.027 1.00 59.87 121 VAL B C 1
ATOM 1001 O O . VAL B 1 16 ? 14.751 29.261 35.686 1.00 60.32 121 VAL B O 1
ATOM 1005 N N . PRO B 1 17 ? 16.295 30.815 36.220 1.00 59.11 122 PRO B N 1
ATOM 1006 C CA . PRO B 1 17 ? 15.330 31.903 35.932 1.00 58.85 122 PRO B CA 1
ATOM 1007 C C . PRO B 1 17 ? 14.990 31.991 34.433 1.00 58.44 122 PRO B C 1
ATOM 1008 O O . PRO B 1 17 ? 15.827 31.635 33.601 1.00 58.74 122 PRO B O 1
ATOM 1012 N N . PHE B 1 18 ? 13.790 32.452 34.098 1.00 57.50 123 PHE B N 1
ATOM 1013 C CA . PHE B 1 18 ? 13.377 32.583 32.697 1.00 58.08 123 PHE B CA 1
ATOM 1014 C C . PHE B 1 18 ? 14.318 33.462 31.870 1.00 56.65 123 PHE B C 1
ATOM 1015 O O . PHE B 1 18 ? 14.556 33.222 30.696 1.00 56.49 123 PHE B O 1
ATOM 1023 N N . SER B 1 19 ? 14.817 34.513 32.478 1.00 55.64 124 SER B N 1
ATOM 1024 C CA . SER B 1 19 ? 15.840 35.340 31.853 1.00 54.68 124 SER B CA 1
ATOM 1025 C C . SER B 1 19 ? 17.060 34.544 31.336 1.00 53.76 124 SER B C 1
ATOM 1026 O O . SER B 1 19 ? 17.705 34.996 30.406 1.00 53.50 124 SER B O 1
ATOM 1029 N N . LYS B 1 20 ? 17.373 33.371 31.908 1.00 53.06 125 LYS B N 1
ATOM 1030 C CA . LYS B 1 20 ? 18.578 32.624 31.498 1.00 52.03 125 LYS B CA 1
ATOM 1031 C C . LYS B 1 20 ? 18.318 31.477 30.527 1.00 50.71 125 LYS B C 1
ATOM 1032 O O . LYS B 1 20 ? 19.250 30.808 30.059 1.00 49.65 125 LYS B O 1
ATOM 1038 N N . VAL B 1 21 ? 17.056 31.303 30.167 1.00 49.60 126 VAL B N 1
ATOM 1039 C CA . VAL B 1 21 ? 16.650 30.305 29.178 1.00 48.79 126 VAL B CA 1
ATOM 1040 C C . VAL B 1 21 ? 16.767 30.921 27.793 1.00 48.42 126 VAL B C 1
ATOM 1041 O O . VAL B 1 21 ? 16.201 32.003 27.534 1.00 48.19 126 VAL B O 1
ATOM 1053 N N . TYR B 1 23 ? 16.391 28.949 24.758 1.00 48.36 128 TYR B N 1
ATOM 1054 C CA . TYR B 1 23 ? 15.429 28.291 23.921 1.00 50.01 128 TYR B CA 1
ATOM 1055 C C . TYR B 1 23 ? 15.071 26.927 24.487 1.00 51.73 128 TYR B C 1
ATOM 1056 O O . TYR B 1 23 ? 15.752 26.397 25.387 1.00 51.97 128 TYR B O 1
ATOM 1065 N N . LEU B 1 24 ? 13.955 26.404 23.988 1.00 53.32 129 LEU B N 1
ATOM 1066 C CA . LEU B 1 24 ? 13.436 25.115 24.392 1.00 54.73 129 LEU B CA 1
ATOM 1067 C C . LEU B 1 24 ? 13.218 24.338 23.132 1.00 55.77 129 LEU B C 1
ATOM 1068 O O . LEU B 1 24 ? 12.790 24.902 22.130 1.00 55.70 129 LEU B O 1
ATOM 1073 N N . GLU B 1 25 ? 13.508 23.045 23.193 1.00 57.50 130 GLU B N 1
ATOM 1074 C CA . GLU B 1 25 ? 13.532 22.183 22.026 1.00 58.80 130 GLU B CA 1
ATOM 1075 C C . GLU B 1 25 ? 12.803 20.892 22.312 1.00 59.24 130 GLU B C 1
ATOM 1076 O O . GLU B 1 25 ? 13.082 20.264 23.312 1.00 58.68 130 GLU B O 1
ATOM 1082 N N . ALA B 1 26 ? 11.834 20.546 21.463 1.00 60.95 131 ALA B N 1
ATOM 1083 C CA . ALA B 1 26 ? 11.165 19.242 21.486 1.00 62.05 131 ALA B CA 1
ATOM 1084 C C . ALA B 1 26 ? 12.015 18.243 20.742 1.00 64.39 131 ALA B C 1
ATOM 1085 O O . ALA B 1 26 ? 12.430 18.481 19.604 1.00 64.91 131 ALA B O 1
ATOM 1087 N N . LYS B 1 27 ? 12.261 17.103 21.367 1.00 66.45 132 LYS B N 1
ATOM 1088 C CA . LYS B 1 27 ? 13.138 16.123 20.774 1.00 68.83 132 LYS B CA 1
ATOM 1089 C C . LYS B 1 27 ? 12.734 14.801 21.396 1.00 70.05 132 LYS B C 1
ATOM 1090 O O . LYS B 1 27 ? 12.692 14.691 22.625 1.00 69.77 132 LYS B O 1
ATOM 1096 N N . ASP B 1 28 ? 12.421 13.798 20.590 1.00 72.04 133 ASP B N 1
ATOM 1097 C CA . ASP B 1 28 ? 12.219 12.454 21.133 1.00 73.59 133 ASP B CA 1
ATOM 1098 C C . ASP B 1 28 ? 11.205 12.408 22.293 1.00 74.14 133 ASP B C 1
ATOM 1099 O O . ASP B 1 28 ? 11.458 11.757 23.313 1.00 74.89 133 ASP B O 1
ATOM 1104 N N . LYS B 1 29 ? 10.060 13.069 22.169 1.00 74.48 134 LYS B N 1
ATOM 1105 C CA . LYS B 1 29 ? 9.044 12.928 23.229 1.00 74.78 134 LYS B CA 1
ATOM 1106 C C . LYS B 1 29 ? 9.429 13.634 24.559 1.00 74.58 134 LYS B C 1
ATOM 1107 O O . LYS B 1 29 ? 8.875 13.331 25.627 1.00 74.88 134 LYS B O 1
ATOM 1113 N N . LYS B 1 30 ? 10.357 14.587 24.469 1.00 73.14 135 LYS B N 1
ATOM 1114 C CA . LYS B 1 30 ? 10.959 15.224 25.616 1.00 71.24 135 LYS B CA 1
ATOM 1115 C C . LYS B 1 30 ? 11.203 16.691 25.267 1.00 68.98 135 LYS B C 1
ATOM 1116 O O . LYS B 1 30 ? 11.512 17.024 24.129 1.00 67.76 135 LYS B O 1
ATOM 1122 N N . THR B 1 31 ? 11.087 17.557 26.259 1.00 67.11 136 THR B N 1
ATOM 1123 C CA . THR B 1 31 ? 11.439 18.966 26.110 1.00 66.18 136 THR B CA 1
ATOM 1124 C C . THR B 1 31 ? 12.799 19.186 26.717 1.00 64.79 136 THR B C 1
ATOM 1125 O O . THR B 1 31 ? 13.022 18.804 27.835 1.00 65.05 136 THR B O 1
ATOM 1129 N N . TYR B 1 32 ? 13.696 19.796 25.958 1.00 64.61 137 TYR B N 1
ATOM 1130 C CA . TYR B 1 32 ? 15.016 20.236 26.437 1.00 64.52 137 TYR B CA 1
ATOM 1131 C C . TYR B 1 32 ? 15.053 21.777 26.617 1.00 64.08 137 TYR B C 1
ATOM 1132 O O . TYR B 1 32 ? 14.947 22.544 25.651 1.00 62.78 137 TYR B O 1
ATOM 1141 N N . VAL B 1 33 ? 15.246 22.190 27.870 1.00 63.84 138 VAL B N 1
ATOM 1142 C CA . VAL B 1 33 ? 15.429 23.580 28.206 1.00 63.69 138 VAL B CA 1
ATOM 1143 C C . VAL B 1 33 ? 16.947 23.880 28.152 1.00 64.03 138 VAL B C 1
ATOM 1144 O O . VAL B 1 33 ? 17.748 23.289 28.891 1.00 63.42 138 VAL B O 1
ATOM 1148 N N . ASN B 1 34 ? 17.313 24.768 27.224 1.00 64.34 139 ASN B N 1
ATOM 1149 C CA . ASN B 1 34 ? 18.690 25.185 27.012 1.00 64.48 139 ASN B CA 1
ATOM 1150 C C . ASN B 1 34 ? 18.963 26.519 27.632 1.00 64.72 139 ASN B C 1
ATOM 1151 O O . ASN B 1 34 ? 18.609 27.538 27.093 1.00 64.16 139 ASN B O 1
ATOM 1156 N N . ALA B 1 35 ? 19.598 26.501 28.783 1.00 66.22 140 ALA B N 1
ATOM 1157 C CA . ALA B 1 35 ? 19.973 27.717 29.497 1.00 67.49 140 ALA B CA 1
ATOM 1158 C C . ALA B 1 35 ? 21.437 28.016 29.227 1.00 68.45 140 ALA B C 1
ATOM 1159 O O . ALA B 1 35 ? 22.150 27.223 28.602 1.00 69.29 140 ALA B O 1
ATOM 1161 N N . GLU B 1 36 ? 21.883 29.166 29.690 1.00 70.00 141 GLU B N 1
ATOM 1162 C CA . GLU B 1 36 ? 23.219 29.642 29.358 1.00 71.69 141 GLU B CA 1
ATOM 1163 C C . GLU B 1 36 ? 24.277 28.647 29.864 1.00 72.37 141 GLU B C 1
ATOM 1164 O O . GLU B 1 36 ? 25.127 28.170 29.094 1.00 72.51 141 GLU B O 1
ATOM 1170 N N . GLU B 1 37 ? 24.175 28.308 31.151 1.00 73.15 142 GLU B N 1
ATOM 1171 C CA . GLU B 1 37 ? 25.157 27.466 31.823 1.00 73.24 142 GLU B CA 1
ATOM 1172 C C . GLU B 1 37 ? 24.872 25.977 31.642 1.00 72.92 142 GLU B C 1
ATOM 1173 O O . GLU B 1 37 ? 25.790 25.169 31.775 1.00 73.40 142 GLU B O 1
ATOM 1179 N N . LEU B 1 38 ? 23.622 25.602 31.350 1.00 72.15 143 LEU B N 1
ATOM 1180 C CA . LEU B 1 38 ? 23.260 24.182 31.249 1.00 71.42 143 LEU B CA 1
ATOM 1181 C C . LEU B 1 38 ? 22.022 23.906 30.415 1.00 70.24 143 LEU B C 1
ATOM 1182 O O . LEU B 1 38 ? 21.222 24.792 30.158 1.00 70.58 143 LEU B O 1
ATOM 1187 N N . THR B 1 39 ? 21.893 22.641 30.019 1.00 68.85 144 THR B N 1
ATOM 1188 C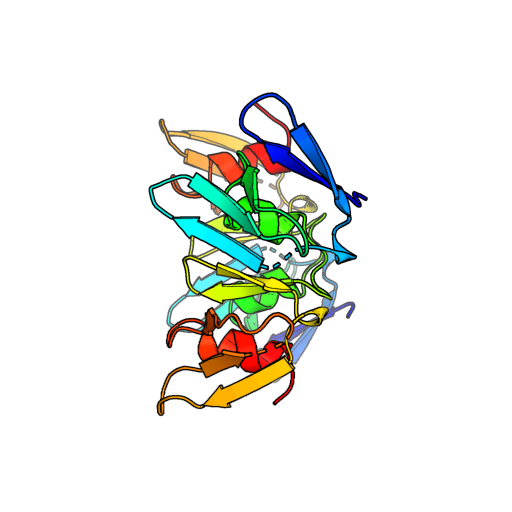 CA . THR B 1 39 ? 20.714 22.078 29.380 1.00 67.40 144 THR B CA 1
ATOM 1189 C C . THR B 1 39 ? 20.190 20.895 30.222 1.00 66.61 144 THR B C 1
ATOM 1190 O O . THR B 1 39 ? 20.965 20.133 30.758 1.00 65.30 144 THR B O 1
ATOM 1194 N N . GLY B 1 40 ? 18.875 20.771 30.337 1.00 65.89 145 GLY B N 1
ATOM 1195 C CA . GLY B 1 40 ? 18.249 19.682 31.068 1.00 65.34 145 GLY B CA 1
ATOM 1196 C C . GLY B 1 40 ? 16.869 19.467 30.482 1.00 65.25 145 GLY B C 1
ATOM 1197 O O . GLY B 1 40 ? 16.382 20.280 29.668 1.00 65.25 145 GLY B O 1
ATOM 1198 N N . THR B 1 41 ? 16.210 18.395 30.913 1.00 65.20 146 THR B N 1
ATOM 1199 C CA . THR B 1 41 ? 14.877 18.071 30.406 1.00 64.69 146 THR B CA 1
ATOM 1200 C C . THR B 1 41 ? 13.766 18.604 31.318 1.00 64.02 146 THR B C 1
ATOM 1201 O O . THR B 1 41 ? 13.983 19.013 32.460 1.00 62.88 146 THR B O 1
ATOM 1205 N N . HIS B 1 42 ? 12.575 18.673 30.752 1.00 63.83 147 HIS B N 1
ATOM 1206 C CA . HIS B 1 42 ? 11.416 19.104 31.495 1.00 63.00 147 HIS B CA 1
ATOM 1207 C C . HIS B 1 42 ? 10.226 18.288 31.019 1.00 63.70 147 HIS B C 1
ATOM 1208 O O . HIS B 1 42 ? 10.204 17.843 29.869 1.00 64.19 147 HIS B O 1
ATOM 1215 N N . LYS B 1 43 ? 9.281 18.052 31.927 1.00 63.80 148 LYS B N 1
ATOM 1216 C CA . LYS B 1 43 ? 8.129 17.212 31.657 1.00 64.22 148 LYS B CA 1
ATOM 1217 C C . LYS B 1 43 ? 7.036 17.915 30.822 1.00 63.56 148 LYS B C 1
ATOM 1218 O O . LYS B 1 43 ? 6.214 17.245 30.205 1.00 64.15 148 LYS B O 1
ATOM 1224 N N . TYR B 1 44 ? 7.033 19.242 30.782 1.00 62.90 149 TYR B N 1
ATOM 1225 C CA . TYR B 1 44 ? 6.022 19.980 30.031 1.00 62.82 149 TYR B CA 1
ATOM 1226 C C . TYR B 1 44 ? 6.347 19.977 28.551 1.00 62.12 149 TYR B C 1
ATOM 1227 O O . TYR B 1 44 ? 7.513 20.085 28.183 1.00 61.75 149 TYR B O 1
ATOM 1236 N N . SER B 1 45 ? 5.300 19.904 27.714 1.00 61.43 150 SER B N 1
ATOM 1237 C CA . SER B 1 45 ? 5.416 20.069 26.260 1.00 60.86 150 SER B CA 1
ATOM 1238 C C . SER B 1 45 ? 5.636 21.525 25.848 1.00 60.31 150 SER B C 1
ATOM 1239 O O . SER B 1 45 ? 5.446 22.446 26.653 1.00 60.63 150 SER B O 1
ATOM 1242 N N . LEU B 1 46 ? 6.052 21.740 24.601 1.00 59.83 151 LEU B N 1
ATOM 1243 C CA . LEU B 1 46 ? 6.243 23.103 24.100 1.00 59.46 151 LEU B CA 1
ATOM 1244 C C . LEU B 1 46 ? 4.941 23.913 24.142 1.00 59.42 151 LEU B C 1
ATOM 1245 O O . LEU B 1 46 ? 4.940 25.089 24.502 1.00 59.26 151 LEU B O 1
ATOM 1250 N N . GLN B 1 47 ? 3.831 23.262 23.791 1.00 59.58 152 GLN B N 1
ATOM 1251 C CA . GLN B 1 47 ? 2.515 23.863 23.902 1.00 59.49 152 GLN B CA 1
ATOM 1252 C C . GLN B 1 47 ? 2.148 24.292 25.338 1.00 58.30 152 GLN B C 1
ATOM 1253 O O . GLN B 1 47 ? 1.567 25.339 25.549 1.00 58.41 152 GLN B O 1
ATOM 1259 N N . GLU B 1 48 ? 2.468 23.479 26.317 1.00 57.96 153 GLU B N 1
ATOM 1260 C CA . GLU B 1 48 ? 2.279 23.867 27.711 1.00 58.65 153 GLU B CA 1
ATOM 1261 C C . GLU B 1 48 ? 3.135 25.073 28.133 1.00 57.68 153 GLU B C 1
ATOM 1262 O O . GLU B 1 48 ? 2.653 25.972 28.823 1.00 57.98 153 GLU B O 1
ATOM 1268 N N . PHE B 1 49 ? 4.390 25.073 27.719 1.00 57.31 154 PHE B N 1
ATOM 1269 C CA . PHE B 1 49 ? 5.302 26.186 27.944 1.00 57.44 154 PHE B CA 1
ATOM 1270 C C . PHE B 1 49 ? 4.929 27.504 27.256 1.00 57.33 154 PHE B C 1
ATOM 1271 O O . PHE B 1 49 ? 5.285 28.542 27.731 1.00 57.16 154 PHE B O 1
ATOM 1279 N N . GLU B 1 50 ? 4.263 27.462 26.116 1.00 58.50 155 GLU B N 1
ATOM 1280 C CA . GLU B 1 50 ? 3.709 28.671 25.478 1.00 59.02 155 GLU B CA 1
ATOM 1281 C C . GLU B 1 50 ? 2.674 29.352 26.318 1.00 58.71 155 GLU B C 1
ATOM 1282 O O . GLU B 1 50 ? 2.561 30.560 26.280 1.00 58.55 155 GLU B O 1
ATOM 1288 N N . TYR B 1 51 ? 1.909 28.557 27.049 1.00 58.90 156 TYR B N 1
ATOM 1289 C CA . TYR B 1 51 ? 0.933 29.061 27.984 1.00 59.00 156 TYR B CA 1
ATOM 1290 C C . TYR B 1 51 ? 1.635 29.773 29.138 1.00 58.83 156 TYR B C 1
ATOM 1291 O O . TYR B 1 51 ? 1.330 30.894 29.485 1.00 58.35 156 TYR B O 1
ATOM 1300 N N . LEU B 1 52 ? 2.638 29.124 29.682 1.00 60.34 157 LEU B N 1
ATOM 1301 C CA . LEU B 1 52 ? 3.245 29.577 30.904 1.00 61.43 157 LEU B CA 1
ATOM 1302 C C . LEU B 1 52 ? 4.434 30.490 30.806 1.00 60.04 157 LEU B C 1
ATOM 1303 O O . LEU B 1 52 ? 4.720 31.166 31.754 1.00 60.80 157 LEU B O 1
ATOM 1308 N N . LEU B 1 53 ? 5.080 30.598 29.655 1.00 59.67 158 LEU B N 1
ATOM 1309 C CA . LEU B 1 53 ? 6.184 31.532 29.495 1.00 58.90 158 LEU B CA 1
ATOM 1310 C C . LEU B 1 53 ? 5.710 32.930 29.081 1.00 59.01 158 LEU B C 1
ATOM 1311 O O . LEU B 1 53 ? 4.739 33.079 28.370 1.00 58.98 158 LEU B O 1
ATOM 1316 N N . PRO B 1 54 ? 6.397 33.973 29.556 1.00 59.83 159 PRO B N 1
ATOM 1317 C CA . PRO B 1 54 ? 6.035 35.327 29.172 1.00 60.65 159 PRO B CA 1
ATOM 1318 C C . PRO B 1 54 ? 6.032 35.558 27.649 1.00 61.32 159 PRO B C 1
ATOM 1319 O O . PRO B 1 54 ? 7.043 35.354 26.996 1.00 60.73 159 PRO B O 1
ATOM 1323 N N . LYS B 1 55 ? 4.875 35.975 27.138 1.00 62.51 160 LYS B N 1
ATOM 1324 C CA . LYS B 1 55 ? 4.610 36.234 25.717 1.00 63.50 160 LYS B CA 1
ATOM 1325 C C . LYS B 1 55 ? 5.411 37.383 25.145 1.00 62.97 160 LYS B C 1
ATOM 1326 O O . LYS B 1 55 ? 5.621 37.431 23.944 1.00 63.03 160 LYS B O 1
ATOM 1332 N N . ASP B 1 56 ? 5.878 38.291 26.005 1.00 62.64 161 ASP B N 1
ATOM 1333 C CA . ASP B 1 56 ? 6.765 39.365 25.571 1.00 63.31 161 ASP B CA 1
ATOM 1334 C C . ASP B 1 56 ? 8.194 38.942 25.253 1.00 62.84 161 ASP B C 1
ATOM 1335 O O . ASP B 1 56 ? 8.949 39.715 24.634 1.00 62.84 161 ASP B O 1
ATOM 1340 N N . SER B 1 57 ? 8.553 37.727 25.669 1.00 61.49 162 SER B N 1
ATOM 1341 C CA . SER B 1 57 ? 9.928 37.285 25.661 1.00 61.15 162 SER B CA 1
ATOM 1342 C C . SER B 1 57 ? 10.120 36.013 24.908 1.00 60.12 162 SER B C 1
ATOM 1343 O O . SER B 1 57 ? 11.147 35.815 24.310 1.00 61.19 162 SER B O 1
ATOM 1346 N N . PHE B 1 58 ? 9.131 35.128 24.972 1.00 59.31 163 PHE B N 1
ATOM 1347 C CA . PHE B 1 58 ? 9.209 33.794 24.393 1.00 57.59 163 PHE B CA 1
ATOM 1348 C C . PHE B 1 58 ? 8.250 33.655 23.252 1.00 57.04 163 PHE B C 1
ATOM 1349 O O . PHE B 1 58 ? 7.162 34.197 23.276 1.00 57.68 163 PHE B O 1
ATOM 1357 N N . ILE B 1 59 ? 8.683 32.977 22.212 1.00 56.88 164 ILE B N 1
ATOM 1358 C CA . ILE B 1 59 ? 7.847 32.758 21.067 1.00 57.38 164 ILE B CA 1
ATOM 1359 C C . ILE B 1 59 ? 8.143 31.398 20.399 1.00 56.97 164 ILE B C 1
ATOM 1360 O O . ILE B 1 59 ? 9.291 31.050 20.151 1.00 55.52 164 ILE B O 1
ATOM 1365 N N . ARG B 1 60 ? 7.076 30.656 20.124 1.00 57.03 165 ARG B N 1
ATOM 1366 C CA . ARG B 1 60 ? 7.145 29.442 19.336 1.00 57.38 165 ARG B CA 1
ATOM 1367 C C . ARG B 1 60 ? 7.400 29.832 17.891 1.00 57.43 165 ARG B C 1
ATOM 1368 O O . ARG B 1 60 ? 6.621 30.584 17.306 1.00 57.97 165 ARG B O 1
ATOM 1376 N N . CYS B 1 61 ? 8.511 29.337 17.347 1.00 57.18 166 CYS B N 1
ATOM 1377 C CA . CYS B 1 61 ? 8.985 29.714 16.030 1.00 57.27 166 CYS B CA 1
ATOM 1378 C C . CYS B 1 61 ? 9.183 28.519 15.087 1.00 56.77 166 CYS B C 1
ATOM 1379 O O . CYS B 1 61 ? 9.563 28.689 13.952 1.00 56.06 166 CYS B O 1
ATOM 1382 N N . HIS B 1 62 ? 8.881 27.322 15.571 1.00 57.05 167 HIS B N 1
ATOM 1383 C CA . HIS B 1 62 ? 9.102 26.091 14.848 1.00 57.97 167 HIS B CA 1
ATOM 1384 C C . HIS B 1 62 ? 8.285 25.041 15.613 1.00 58.59 167 HIS B C 1
ATOM 1385 O O . HIS B 1 62 ? 8.079 25.208 16.803 1.00 57.83 167 HIS B O 1
ATOM 1392 N N . ARG B 1 63 ? 7.796 23.972 14.979 1.00 59.89 168 ARG B N 1
ATOM 1393 C CA . ARG B 1 63 ? 7.127 22.909 15.787 1.00 61.18 168 ARG B CA 1
ATOM 1394 C C . ARG B 1 63 ? 8.007 22.303 16.897 1.00 60.03 168 ARG B C 1
ATOM 1395 O O . ARG B 1 63 ? 7.490 21.727 17.840 1.00 59.43 168 ARG B O 1
ATOM 1403 N N . SER B 1 64 ? 9.328 22.432 16.775 1.00 59.83 169 SER B N 1
ATOM 1404 C CA . SER B 1 64 ? 10.285 21.902 17.755 1.00 59.69 169 SER B CA 1
ATOM 1405 C C . SER B 1 64 ? 10.966 22.951 18.646 1.00 58.67 169 SER B C 1
ATOM 1406 O O . SER B 1 64 ? 11.736 22.575 19.521 1.00 58.84 169 SER B O 1
ATOM 1409 N N . PHE B 1 65 ? 10.720 24.240 18.430 1.00 57.78 170 PHE B N 1
ATOM 1410 C CA . PHE B 1 65 ? 11.399 25.291 19.216 1.00 57.35 170 PHE B CA 1
ATOM 1411 C C . PHE B 1 65 ? 10.523 26.417 19.694 1.00 56.03 170 PHE B C 1
ATOM 1412 O O . PHE B 1 65 ? 9.663 26.902 18.977 1.00 55.45 170 PHE B O 1
ATOM 1420 N N . ILE B 1 66 ? 10.831 26.852 20.910 1.00 55.87 171 ILE B N 1
ATOM 1421 C CA . ILE B 1 66 ? 10.466 28.154 21.453 1.00 55.16 171 ILE B CA 1
ATOM 1422 C C . ILE B 1 66 ? 11.762 28.867 21.753 1.00 56.02 171 ILE B C 1
ATOM 1423 O O . ILE B 1 66 ? 12.676 28.311 22.401 1.00 56.10 171 ILE B O 1
ATOM 1428 N N . VAL B 1 67 ? 11.841 30.121 21.324 1.00 56.20 172 VAL B N 1
ATOM 1429 C CA . VAL B 1 67 ? 13.065 30.902 21.513 1.00 55.81 172 VAL B CA 1
ATOM 1430 C C . VAL B 1 67 ? 12.803 32.065 22.469 1.00 55.73 172 VAL B C 1
ATOM 1431 O O . VAL B 1 67 ? 11.719 32.625 22.501 1.00 55.67 172 VAL B O 1
ATOM 1435 N N . ASN B 1 68 ? 13.788 32.384 23.287 1.00 55.87 173 ASN B N 1
ATOM 1436 C CA . ASN B 1 68 ? 13.801 33.617 24.011 1.00 56.14 173 ASN B CA 1
ATOM 1437 C C . ASN B 1 68 ? 14.384 34.753 23.149 1.00 56.38 173 ASN B C 1
ATOM 1438 O O . ASN B 1 68 ? 15.599 34.760 22.811 1.00 55.57 173 ASN B O 1
ATOM 1443 N N . VAL B 1 69 ? 13.522 35.713 22.789 1.00 56.29 174 VAL B N 1
ATOM 1444 C CA . VAL B 1 69 ? 13.948 36.822 21.923 1.00 56.82 174 VAL B CA 1
ATOM 1445 C C . VAL B 1 69 ? 15.090 37.659 22.500 1.00 57.43 174 VAL B C 1
ATOM 1446 O O . VAL B 1 69 ? 15.783 38.351 21.769 1.00 58.73 174 VAL B O 1
ATOM 1450 N N . ASN B 1 70 ? 15.275 37.610 23.804 1.00 57.70 175 ASN B N 1
ATOM 1451 C CA . ASN B 1 70 ? 16.334 38.371 24.454 1.00 57.89 175 ASN B CA 1
ATOM 1452 C C . ASN B 1 70 ? 17.726 37.709 24.321 1.00 57.90 175 ASN B C 1
ATOM 1453 O O . ASN B 1 70 ? 18.722 38.301 24.698 1.00 57.96 175 ASN B O 1
ATOM 1458 N N . HIS B 1 71 ? 17.776 36.490 23.786 1.00 57.77 176 HIS B N 1
ATOM 1459 C CA . HIS B 1 71 ? 19.022 35.799 23.517 1.00 57.54 176 HIS B CA 1
ATOM 1460 C C . HIS B 1 71 ? 19.292 35.643 22.024 1.00 57.61 176 HIS B C 1
ATOM 1461 O O . HIS B 1 71 ? 20.259 34.981 21.653 1.00 57.64 176 HIS B O 1
ATOM 1468 N N . ILE B 1 72 ? 18.430 36.227 21.178 1.00 56.85 177 ILE B N 1
ATOM 1469 C CA . ILE B 1 72 ? 18.654 36.296 19.733 1.00 56.65 177 ILE B CA 1
ATOM 1470 C C . ILE B 1 72 ? 19.597 37.421 19.459 1.00 57.63 177 ILE B C 1
ATOM 1471 O O . ILE B 1 72 ? 19.319 38.580 19.877 1.00 57.86 177 ILE B O 1
ATOM 1476 N N . LYS B 1 73 ? 20.696 37.092 18.768 1.00 58.29 178 LYS B N 1
ATOM 1477 C CA . LYS B 1 73 ? 21.743 38.064 18.446 1.00 59.07 178 LYS B CA 1
ATOM 1478 C C . LYS B 1 73 ? 21.384 38.808 17.157 1.00 59.13 178 LYS B C 1
ATOM 1479 O O . LYS B 1 73 ? 21.407 40.033 17.116 1.00 59.15 178 LYS B O 1
ATOM 1485 N N . ALA B 1 74 ? 21.040 38.049 16.122 1.00 59.59 179 ALA B N 1
ATOM 1486 C CA . ALA B 1 74 ? 20.503 38.589 14.881 1.00 59.94 179 ALA B CA 1
ATOM 1487 C C . ALA B 1 74 ? 19.589 37.568 14.185 1.00 60.15 179 ALA B C 1
ATOM 1488 O O . ALA B 1 74 ? 19.638 36.390 14.481 1.00 59.99 179 ALA B O 1
ATOM 1490 N N . ILE B 1 75 ? 18.736 38.071 13.292 1.00 60.79 180 ILE B N 1
ATOM 1491 C CA . ILE B 1 75 ? 17.737 37.307 12.551 1.00 60.84 180 ILE B CA 1
ATOM 1492 C C . ILE B 1 75 ? 18.118 37.479 11.094 1.00 62.45 180 ILE B C 1
ATOM 1493 O O . ILE B 1 75 ? 18.273 38.625 10.625 1.00 62.55 180 ILE B O 1
ATOM 1498 N N . TYR B 1 76 ? 18.289 36.360 10.387 1.00 63.55 181 TYR B N 1
ATOM 1499 C CA . TYR B 1 76 ? 18.697 36.373 8.967 1.00 64.01 181 TYR B CA 1
ATOM 1500 C C . TYR B 1 76 ? 17.694 35.577 8.166 1.00 65.15 181 TYR B C 1
ATOM 1501 O O . TYR B 1 76 ? 17.284 34.496 8.598 1.00 64.94 181 TYR B O 1
ATOM 1510 N N . PRO B 1 77 ? 17.298 36.096 6.999 1.00 66.22 182 PRO B N 1
ATOM 1511 C CA . PRO B 1 77 ? 16.505 35.252 6.117 1.00 67.72 182 PRO B CA 1
ATOM 1512 C C . PRO B 1 77 ? 17.426 34.243 5.439 1.00 68.04 182 PRO B C 1
ATOM 1513 O O . PRO B 1 77 ? 18.401 34.647 4.849 1.00 68.26 182 PRO B O 1
ATOM 1517 N N . ASP B 1 78 ? 17.169 32.948 5.586 1.00 69.42 183 ASP B N 1
ATOM 1518 C CA . ASP B 1 78 ? 18.003 31.924 4.917 1.00 70.42 183 ASP B CA 1
ATOM 1519 C C . ASP B 1 78 ? 17.241 31.193 3.822 1.00 71.76 183 ASP B C 1
ATOM 1520 O O . ASP B 1 78 ? 17.801 30.299 3.168 1.00 72.71 183 ASP B O 1
ATOM 1525 N N . THR B 1 79 ? 15.990 31.584 3.581 1.00 72.38 184 THR B N 1
ATOM 1526 C CA . THR B 1 79 ? 15.238 30.988 2.485 1.00 72.67 184 THR B CA 1
ATOM 1527 C C . THR B 1 79 ? 14.010 31.791 2.194 1.00 72.85 184 THR B C 1
ATOM 1528 O O . THR B 1 79 ? 13.614 32.657 2.996 1.00 74.03 184 THR B O 1
ATOM 1532 N N . HIS B 1 80 ? 13.405 31.495 1.053 1.00 72.64 185 HIS B N 1
ATOM 1533 C CA . HIS B 1 80 ? 12.140 32.116 0.653 1.00 72.34 185 HIS B CA 1
ATOM 1534 C C . HIS B 1 80 ? 11.161 32.216 1.846 1.00 72.02 185 HIS B C 1
ATOM 1535 O O . HIS B 1 80 ? 10.611 33.296 2.122 1.00 72.53 185 HIS B O 1
ATOM 1542 N N . SER B 1 81 ? 10.999 31.117 2.584 1.00 70.51 186 SER B N 1
ATOM 1543 C CA . SER B 1 81 ? 9.907 30.995 3.531 1.00 69.76 186 SER B CA 1
ATOM 1544 C C . SER B 1 81 ? 10.330 30.842 5.002 1.00 67.78 186 SER B C 1
ATOM 1545 O O . SER B 1 81 ? 9.604 30.248 5.793 1.00 66.73 186 SER B O 1
ATOM 1548 N N . THR B 1 82 ? 11.465 31.426 5.374 1.00 65.91 187 THR B N 1
ATOM 1549 C CA . THR B 1 82 ? 12.226 30.926 6.507 1.00 63.66 187 THR B CA 1
ATOM 1550 C C . THR B 1 82 ? 13.161 31.968 7.103 1.00 62.71 187 THR B C 1
ATOM 1551 O O . THR B 1 82 ? 13.641 32.823 6.376 1.00 63.00 187 THR B O 1
ATOM 1555 N N . PHE B 1 83 ? 13.378 31.927 8.421 1.00 60.88 188 PHE B N 1
ATOM 1556 C CA . PHE B 1 83 ? 14.460 32.693 9.062 1.00 59.79 188 PHE B CA 1
ATOM 1557 C C . PHE B 1 83 ? 15.383 31.775 9.819 1.00 57.85 188 PHE B C 1
ATOM 1558 O O . PHE B 1 83 ? 15.052 30.634 10.117 1.00 57.31 188 PHE B O 1
ATOM 1566 N N . LEU B 1 84 ? 16.560 32.301 10.119 1.00 56.63 189 LEU B N 1
ATOM 1567 C CA . LEU B 1 84 ? 17.537 31.618 10.939 1.00 55.36 189 LEU B CA 1
ATOM 1568 C C . LEU B 1 84 ? 18.079 32.577 12.040 1.00 54.51 189 LEU B C 1
ATOM 1569 O O . LEU B 1 84 ? 18.449 33.724 11.791 1.00 54.47 189 LEU B O 1
ATOM 1574 N N . LEU B 1 85 ? 18.059 32.110 13.279 1.00 52.93 190 LEU B N 1
ATOM 1575 C CA . LEU B 1 85 ? 18.299 32.981 14.410 1.00 51.73 190 LEU B CA 1
ATOM 1576 C C . LEU B 1 85 ? 19.702 32.685 14.920 1.00 50.47 190 LEU B C 1
ATOM 1577 O O . LEU B 1 85 ? 20.025 31.554 15.265 1.00 49.72 190 LEU B O 1
ATOM 1582 N N . SER B 1 86 ? 20.537 33.717 14.938 1.00 49.59 191 SER B N 1
ATOM 1583 C CA . SER B 1 86 ? 21.861 33.616 15.509 1.00 49.34 191 SER B CA 1
ATOM 1584 C C . SER B 1 86 ? 21.696 33.976 16.951 1.00 48.07 191 SER B C 1
ATOM 1585 O O . SER B 1 86 ? 21.211 35.049 17.261 1.00 48.51 191 SER B O 1
ATOM 1596 N N . ASP B 1 88 ? 22.988 34.564 20.963 1.00 48.54 193 ASP B N 1
ATOM 1597 C CA . ASP B 1 88 ? 24.087 35.168 21.678 1.00 49.89 193 ASP B CA 1
ATOM 1598 C C . ASP B 1 88 ? 25.269 34.206 21.886 1.00 50.73 193 ASP B C 1
ATOM 1599 O O . ASP B 1 88 ? 26.407 34.556 21.595 1.00 51.18 193 ASP B O 1
ATOM 1604 N N . ASN B 1 89 ? 25.007 32.998 22.383 1.00 51.50 194 ASN B N 1
ATOM 1605 C CA . ASN B 1 89 ? 26.067 32.021 22.593 1.00 51.83 194 ASN B CA 1
ATOM 1606 C C . ASN B 1 89 ? 26.669 31.440 21.304 1.00 53.29 194 ASN B C 1
ATOM 1607 O O . ASN B 1 89 ? 27.548 30.603 21.367 1.00 53.73 194 ASN B O 1
ATOM 1612 N N . GLY B 1 90 ? 26.198 31.857 20.137 1.00 55.16 195 GLY B N 1
ATOM 1613 C CA . GLY B 1 90 ? 26.748 31.365 18.887 1.00 56.48 195 GLY B CA 1
ATOM 1614 C C . GLY B 1 90 ? 25.867 30.345 18.189 1.00 58.21 195 GLY B C 1
ATOM 1615 O O . GLY B 1 90 ? 25.985 30.161 16.975 1.00 58.78 195 GLY B O 1
ATOM 1616 N N . GLU B 1 91 ? 24.967 29.694 18.926 1.00 59.81 196 GLU B N 1
ATOM 1617 C CA . GLU B 1 91 ? 24.068 28.710 18.323 1.00 60.95 196 GLU B CA 1
ATOM 1618 C C . GLU B 1 91 ? 23.100 29.334 17.341 1.00 62.03 196 GLU B C 1
ATOM 1619 O O . GLU B 1 91 ? 22.982 30.561 17.258 1.00 63.05 196 GLU B O 1
ATOM 1625 N N . ARG B 1 92 ? 22.376 28.477 16.633 1.00 62.90 197 ARG B N 1
ATOM 1626 C CA . ARG B 1 92 ? 21.498 28.898 15.548 1.00 63.32 197 ARG B CA 1
ATOM 1627 C C . ARG B 1 92 ? 20.183 28.141 15.675 1.00 63.06 197 ARG B C 1
ATOM 1628 O O . ARG B 1 92 ? 20.191 26.925 15.787 1.00 63.72 197 ARG B O 1
ATOM 1636 N N . VAL B 1 93 ? 19.054 28.838 15.671 1.00 62.93 198 VAL B N 1
ATOM 1637 C CA . VAL B 1 93 ? 17.726 28.202 15.804 1.00 62.66 198 VAL B CA 1
ATOM 1638 C C . VAL B 1 93 ? 16.865 28.509 14.576 1.00 62.57 198 VAL B C 1
ATOM 1639 O O . VAL B 1 93 ? 16.866 29.627 1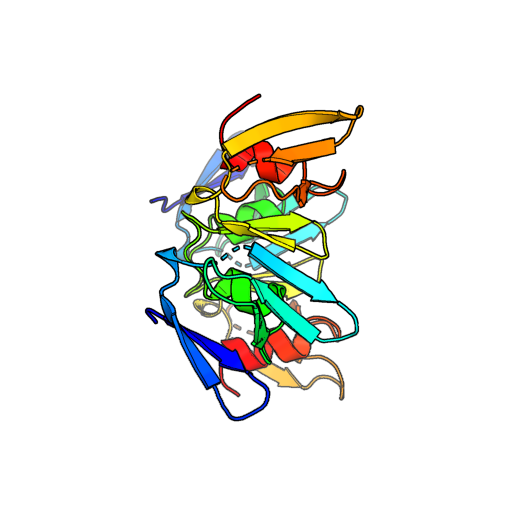4.074 1.00 62.47 198 VAL B O 1
ATOM 1643 N N . PRO B 1 94 ? 16.124 27.522 14.070 1.00 62.69 199 PRO B N 1
ATOM 1644 C CA . PRO B 1 94 ? 15.324 27.825 12.875 1.00 62.62 199 PRO B CA 1
ATOM 1645 C C . PRO B 1 94 ? 13.968 28.466 13.150 1.00 62.78 199 PRO B C 1
ATOM 1646 O O . PRO B 1 94 ? 13.375 28.214 14.191 1.00 62.88 199 PRO B O 1
ATOM 1650 N N . VAL B 1 95 ? 13.479 29.269 12.202 1.00 63.11 200 VAL B N 1
ATOM 1651 C CA . VAL B 1 95 ? 12.052 29.653 12.157 1.00 62.48 200 VAL B CA 1
ATOM 1652 C C . VAL B 1 95 ? 11.543 28.978 10.907 1.00 63.06 200 VAL B C 1
ATOM 1653 O O . VAL B 1 95 ? 12.020 29.266 9.784 1.00 63.11 200 VAL B O 1
ATOM 1657 N N . SER B 1 96 ? 10.627 28.018 11.090 1.00 63.44 201 SER B N 1
ATOM 1658 C CA . SER B 1 96 ? 10.131 27.216 9.963 1.00 62.99 201 SER B CA 1
ATOM 1659 C C . SER B 1 96 ? 9.129 28.026 9.148 1.00 63.27 201 SER B C 1
ATOM 1660 O O . SER B 1 96 ? 8.607 29.033 9.631 1.00 63.38 201 SER B O 1
ATOM 1663 N N . GLN B 1 97 ? 8.871 27.568 7.921 1.00 63.83 202 GLN B N 1
ATOM 1664 C CA . GLN B 1 97 ? 7.959 28.211 6.985 1.00 63.84 202 GLN B CA 1
ATOM 1665 C C . GLN B 1 97 ? 6.628 28.509 7.603 1.00 64.10 202 GLN B C 1
ATOM 1666 O O . GLN B 1 97 ? 6.057 29.583 7.374 1.00 64.85 202 GLN B O 1
ATOM 1672 N N . SER B 1 98 ? 6.110 27.554 8.362 1.00 64.47 203 SER B N 1
ATOM 1673 C CA . SER B 1 98 ? 4.776 27.690 8.957 1.00 64.91 203 SER B CA 1
ATOM 1674 C C . SER B 1 98 ? 4.708 28.662 10.131 1.00 64.77 203 SER B C 1
ATOM 1675 O O . SER B 1 98 ? 3.627 28.945 10.628 1.00 65.97 203 SER B O 1
ATOM 1678 N N . TYR B 1 99 ? 5.845 29.165 10.592 1.00 64.22 204 TYR B N 1
ATOM 1679 C CA . TYR B 1 99 ? 5.856 30.097 11.730 1.00 63.69 204 TYR B CA 1
ATOM 1680 C C . TYR B 1 99 ? 6.427 31.459 11.351 1.00 63.55 204 TYR B C 1
ATOM 1681 O O . TYR B 1 99 ? 6.307 32.386 12.142 1.00 63.53 204 TYR B O 1
ATOM 1690 N N . ALA B 1 100 ? 7.025 31.569 10.157 1.00 63.38 205 ALA B N 1
ATOM 1691 C CA . ALA B 1 100 ? 7.782 32.753 9.737 1.00 63.23 205 ALA B CA 1
ATOM 1692 C C . ALA B 1 100 ? 6.950 34.030 9.725 1.00 63.28 205 ALA B C 1
ATOM 1693 O O . ALA B 1 100 ? 7.442 35.124 10.019 1.00 63.69 205 ALA B O 1
ATOM 1695 N N . SER B 1 101 ? 5.680 33.882 9.395 1.00 63.13 206 SER B N 1
ATOM 1696 C CA . SER B 1 101 ? 4.782 35.008 9.274 1.00 63.24 206 SER B CA 1
ATOM 1697 C C . SER B 1 101 ? 4.357 35.491 10.663 1.00 63.26 206 SER B C 1
ATOM 1698 O O . SER B 1 101 ? 4.451 36.675 10.979 1.00 64.04 206 SER B O 1
ATOM 1701 N N . TYR B 1 102 ? 3.890 34.565 11.489 1.00 63.11 207 TYR B N 1
ATOM 1702 C CA . TYR B 1 102 ? 3.602 34.816 12.908 1.00 62.81 207 TYR B CA 1
ATOM 1703 C C . TYR B 1 102 ? 4.808 35.402 13.626 1.00 61.96 207 TYR B C 1
ATOM 1704 O O . TYR B 1 102 ? 4.697 36.365 14.373 1.00 62.76 207 TYR B O 1
ATOM 1713 N N . PHE B 1 103 ? 5.975 34.810 13.396 1.00 61.03 208 PHE B N 1
ATOM 1714 C CA . PHE B 1 103 ? 7.212 35.269 14.002 1.00 59.65 208 PHE B CA 1
ATOM 1715 C C . PHE B 1 103 ? 7.491 36.716 13.690 1.00 59.94 208 PHE B C 1
ATOM 1716 O O . PHE B 1 103 ? 7.741 37.494 14.602 1.00 60.31 208 PHE B O 1
ATOM 1724 N N . ARG B 1 104 ? 7.449 37.101 12.411 1.00 60.50 209 ARG B N 1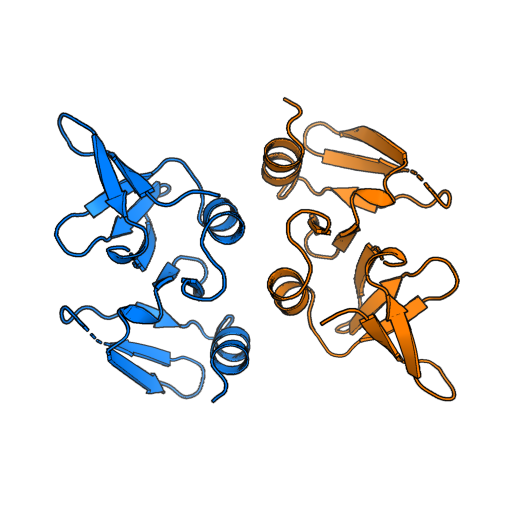
ATOM 1725 C CA . ARG B 1 104 ? 7.750 38.491 12.062 1.00 60.30 209 ARG B CA 1
ATOM 1726 C C . ARG B 1 104 ? 6.646 39.476 12.442 1.00 60.71 209 ARG B C 1
ATOM 1727 O O . ARG B 1 104 ? 6.952 40.643 12.744 1.00 59.65 209 ARG B O 1
ATOM 1735 N N . LYS B 1 105 ? 5.377 39.036 12.406 1.00 61.13 210 LYS B N 1
ATOM 1736 C CA . LYS B 1 105 ? 4.291 39.905 12.870 1.00 61.94 210 LYS B CA 1
ATOM 1737 C C . LYS B 1 105 ? 4.533 40.274 14.323 1.00 61.55 210 LYS B C 1
ATOM 1738 O O . LYS B 1 105 ? 4.497 41.444 14.675 1.00 61.55 210 LYS B O 1
ATOM 1744 N N . LEU B 1 106 ? 4.816 39.275 15.154 1.00 61.61 211 LEU B N 1
ATOM 1745 C CA . LEU B 1 106 ? 5.051 39.496 16.602 1.00 61.82 211 LEU B CA 1
ATOM 1746 C C . LEU B 1 106 ? 6.292 40.335 16.926 1.00 61.44 211 LEU B C 1
ATOM 1747 O O . LEU B 1 106 ? 6.271 41.155 17.853 1.00 61.27 211 LEU B O 1
ATOM 1752 N N . LEU B 1 107 ? 7.373 40.113 16.176 1.00 61.35 212 LEU B N 1
ATOM 1753 C CA . LEU B 1 107 ? 8.614 40.885 16.364 1.00 60.70 212 LEU B CA 1
ATOM 1754 C C . LEU B 1 107 ? 8.619 42.224 15.619 1.00 59.48 212 LEU B C 1
ATOM 1755 O O . LEU B 1 107 ? 9.527 43.042 15.819 1.00 58.39 212 LEU B O 1
ATOM 1760 N N . GLY B 1 108 ? 7.618 42.430 14.768 1.00 58.92 213 GLY B N 1
ATOM 1761 C CA . GLY B 1 108 ? 7.389 43.706 14.093 1.00 59.00 213 GLY B CA 1
ATOM 1762 C C . GLY B 1 108 ? 8.343 44.137 12.988 1.00 58.52 213 GLY B C 1
ATOM 1763 O O . GLY B 1 108 ? 8.641 45.327 12.856 1.00 59.00 213 GLY B O 1
ATOM 1764 N N . PHE B 1 109 ? 8.833 43.189 12.197 1.00 58.17 214 PHE B N 1
ATOM 1765 C CA . PHE B 1 109 ? 9.542 43.515 10.953 1.00 58.46 214 PHE B CA 1
ATOM 1766 C C . PHE B 1 109 ? 8.760 42.914 9.757 1.00 58.18 214 PHE B C 1
ATOM 1767 O O . PHE B 1 109 ? 8.014 41.961 9.912 1.00 57.99 214 PHE B O 1
ATOM 1775 N N . GLY B 1 110 ? 8.854 43.538 8.593 1.00 59.68 215 GLY B N 1
ATOM 1776 C CA . GLY B 1 110 ? 7.855 43.318 7.491 1.00 59.81 215 GLY B CA 1
ATOM 1777 C C . GLY B 1 110 ? 7.557 44.557 6.695 1.00 59.94 215 GLY B C 1
ATOM 1778 O O . GLY B 1 110 ? 8.003 44.703 5.553 1.00 60.92 215 GLY B O 1
#

CATH classification: 2.40.50.40 (+1 more: 2.20.25.10)

Solvent-accessible surface area: 12569 Å² total

Radius of gyration: 18.92 Å; Cα contacts (8 Å, |Δi|>4): 384; chains: 2; bounding box: 54×40×40 Å

Nearest PDB structures (foldseek):
  3d6w-assembly1_A  TM=1.009E+00  e=1.170E-17  Bacillus cereus ATCC 10987
  4g4k-assembly1_A  TM=7.857E-01  e=3.103E-04  Staphylococcus aureus
  3au5-assembly1_A  TM=4.131E-01  e=4.912E-01  Homo sapiens
  7qu9-assembly3_C  TM=2.938E-01  e=6.130E-01  Bacillus subtilis
  7pi1-assembly2_BBB  TM=2.958E-01  e=6.479E-01  Bacillus subtilis subsp. subtilis str. 168

Secondary structure (DSSP, 8-state):
---EEEEE-SSSEEEEEGGG--EEEETTEEEEE-SS-EEEESS-HHHHHHHS-TTTEEEEETTEEEEGGG---EE--SSS-EEE---S--EEE-TTTHHHHHHHHT-/--EEEEE-SSSEEEEEGGG--EEEETTEEEEE-SS-EEEESS-HHHHHHHS-TTTEEEEETTEEEEGGG---EEEEETTEEEE---S--EEE-TTTHHHHHHHHT--

InterPro domains:
  IPR007492 LytTR DNA-binding domain [PF04397] (117-212)
  IPR007492 LytTR DNA-binding domain [PS50930] (110-214)
  IPR007492 LytTR DNA-binding domain [SM00850] (116-213)
  IPR012072 LytTR signal transduction protein, putative [PIRSF036613] (1-214)
  IPR046947 Transcriptional regulatory protein LytR-like [PTHR37299] (29-213)